Protein AF-A0A378TZZ4-F1 (afdb_monomer)

Organism: Neisseria elongata (NCBI:txid495)

Foldseek 3Di:
DPDDALVVLVVVLVVPADADQWDWDDPDSFKIKIFGPDPPQTQWIWMQGRVQQKIKIFGPDLVDDPPCCVLPVQWDQDPPPDSGIIMHRRVVPDSVRSSVSRRSVSRSVNVVCVVPPPPPPQPFDWDDAFDADPQAETEHEEPQEELETEGERATGQEYEYADNQDHEYQEYEYENHYNEYEAHEHPEYAHAYEYEHYLEYEAAEHLEHEPEYEYYYEYDNEYEHAYYNEYHYYQEYEYQFPPDWDADPPPRDTDTDGAYEAHYAHEYEDACEYEYHAEHEEHQEYEDHNEYTRYYDWAQFYWYDVPTDTPGWQHGDDPDDPVPDDDDPDDDCVPDPPVVSRDGTDGDD

Radius of gyration: 27.84 Å; Cα contacts (8 Å, |Δi|>4): 856; chains: 1; bounding box: 78×40×72 Å

Solvent-accessible surface area (backbone atoms only — not comparable to full-atom values): 18116 Å² total; per-residue (Å²): 116,86,92,70,57,63,64,59,54,51,53,53,42,70,74,64,53,77,65,91,61,44,44,80,46,78,46,85,88,47,29,46,34,38,41,42,67,57,71,105,71,49,55,43,37,35,35,40,35,64,87,77,27,31,38,39,40,40,40,66,62,74,88,53,72,84,62,46,49,79,80,38,72,70,46,41,75,34,91,83,77,38,88,38,28,30,38,28,83,42,70,89,40,51,70,68,55,45,49,50,52,53,41,55,47,47,43,50,49,49,56,61,42,72,78,48,74,73,74,68,85,67,64,88,54,73,46,66,42,64,45,76,52,96,56,51,31,38,32,44,41,41,84,75,54,38,74,45,38,37,33,75,66,36,59,34,48,26,40,36,43,40,34,74,62,33,50,40,37,51,29,38,40,40,29,61,19,26,52,21,40,38,41,40,28,46,49,20,31,41,27,22,45,35,38,31,25,37,45,12,37,41,38,38,27,32,49,19,35,32,78,34,41,39,38,37,40,34,28,76,53,22,42,40,39,38,29,33,50,21,38,37,33,38,59,29,37,39,28,17,50,78,94,61,88,43,62,40,93,88,77,68,45,74,74,58,73,48,27,40,30,41,36,33,36,37,27,36,37,32,43,44,19,33,42,32,34,49,18,32,40,27,35,22,14,35,38,34,59,59,12,37,38,61,44,75,44,38,22,6,22,36,31,37,38,82,72,45,41,80,78,43,71,62,40,69,82,79,85,77,61,68,92,80,49,77,89,81,90,74,73,61,65,89,76,44,87,66,47,90,52,69,50,78,57,47,76,73,131

InterPro domains:
  IPR001451 Hexapeptide repeat [PF00132] (260-295)
  IPR011004 Trimeric LpxA-like superfamily [SSF51161] (161-313)
  IPR051159 Hexapeptide-repeat containing acetyltransferases [PTHR23416] (163-313)

Mean predicted aligned error: 12.31 Å

pLDDT: mean 86.84, std 13.56, range [44.53, 98.94]

Sequence (349 aa):
MEGKTTEEFQQQILKTIKLKNTSVDIYYQQNVYCNFKSDRETPFSVSLNLVWQKIFLFYRDKSGINNIGEMFPNFSLSKQDGDNVYIYDVSTLDFAQTCAVFIKLAERAEQYFSERPVVNSRKKEVMSGNYIDTSGNKITAPDNLRNCHFQFLGGGGNEVVIHPNANLRNVFLEFLGKDSKVYIGENVSMQGQWCLGVGCTINIGSKTTSTNPVYITVAEHTTLSIGEDCMFATNNQIRTDDAHPIYDVHTGKRLNVSKDVTIGDRVWVAYGATIWGGAKIGSGSIVGAFSVVKKHFPNNCVIAGVPAKVIRKDVFWERNNVLYTDIDEGKDLAEMNHVTYINSTVDLD

Secondary structure (DSSP, 8-state):
--S--HHHHHHHHHHH---SSEEEEEETTTEEEEEESSSTT-SEEEEEETTTTEEEEEES-TT--TTHHHHSTT-EE-TTT-TTEEEEE-TTS-HHHHHHHHHHHHHHHHHHHHTS----S-----B-SSEE-TT--EEE--TT-BS-EEEE-S-S--EEEE-TT---BSEEEEE-SSS-EEEE-TT-B--EEEEE-TT-EEEE-TT-EESS-EEEEE-TT-EEEE-TT-EE-SSEEEES--SS--B-TTT--BS-----EEE-TT-EE-TT-EEETT-EE-TT-EE-TT-EE-SEE-SS-EEEETTEEEEE-S-------TTSS-------GGGSTTGGG--------

Structure (mmCIF, N/CA/C/O backbone):
data_AF-A0A378TZZ4-F1
#
_entry.id   AF-A0A378TZZ4-F1
#
loop_
_atom_site.group_PDB
_atom_site.id
_atom_site.type_symbol
_atom_site.label_atom_id
_atom_site.label_alt_id
_atom_site.label_comp_id
_atom_site.label_asym_id
_atom_site.label_entity_id
_atom_site.label_seq_id
_atom_site.pdbx_PDB_ins_code
_atom_site.Cartn_x
_atom_site.Cartn_y
_atom_site.Cartn_z
_atom_site.occupancy
_atom_site.B_iso_or_equiv
_atom_site.auth_seq_id
_atom_site.auth_comp_id
_atom_site.auth_asym_id
_atom_site.auth_atom_id
_atom_site.pdbx_PDB_model_num
ATOM 1 N N . MET A 1 1 ? -45.814 -0.904 24.242 1.00 55.53 1 MET A N 1
ATOM 2 C CA . MET A 1 1 ? -45.908 0.567 24.392 1.00 55.53 1 MET A CA 1
ATOM 3 C C . MET A 1 1 ? -47.109 1.104 23.607 1.00 55.53 1 MET A C 1
ATOM 5 O O . MET A 1 1 ? -46.930 1.664 22.534 1.00 55.53 1 MET A O 1
ATOM 9 N N . GLU A 1 2 ? -48.340 0.893 24.081 1.00 46.00 2 GLU A N 1
ATOM 10 C CA . GLU A 1 2 ? -49.539 1.362 23.364 1.00 46.00 2 GLU A CA 1
ATOM 11 C C . GLU A 1 2 ? -49.886 2.818 23.710 1.00 46.00 2 GLU A C 1
ATOM 13 O O . GLU A 1 2 ? -49.915 3.199 24.879 1.00 46.00 2 GLU A O 1
ATOM 18 N N . GLY A 1 3 ? -50.171 3.618 22.676 1.00 59.31 3 GLY A N 1
ATOM 19 C CA . GLY A 1 3 ? -50.891 4.891 22.791 1.00 59.31 3 GLY A CA 1
ATOM 20 C C . GLY A 1 3 ? -50.068 6.184 22.814 1.00 59.31 3 GLY A C 1
ATOM 21 O O . GLY A 1 3 ? -50.670 7.249 22.935 1.00 59.31 3 GLY A O 1
ATOM 22 N N . LYS A 1 4 ? -48.735 6.134 22.695 1.00 63.41 4 LYS A N 1
ATOM 23 C CA . LYS A 1 4 ? -47.873 7.331 22.684 1.00 63.41 4 LYS A CA 1
ATOM 24 C C . LYS A 1 4 ? -46.964 7.385 21.462 1.00 63.41 4 LYS A C 1
ATOM 26 O O . LYS A 1 4 ? -46.436 6.357 21.040 1.00 63.41 4 LYS A O 1
ATOM 31 N N . THR A 1 5 ? -46.790 8.573 20.888 1.00 74.81 5 THR A N 1
ATOM 32 C CA . THR A 1 5 ? -45.908 8.786 19.740 1.00 74.81 5 THR A CA 1
ATOM 33 C C . THR A 1 5 ? -44.450 8.822 20.187 1.00 74.81 5 THR A C 1
ATOM 35 O O . THR A 1 5 ? -44.103 9.157 21.321 1.00 74.81 5 THR A O 1
ATOM 38 N N . THR A 1 6 ? -43.562 8.496 19.261 1.00 75.81 6 THR A N 1
ATOM 39 C CA . THR A 1 6 ? -42.116 8.652 19.413 1.00 75.81 6 THR A CA 1
ATOM 40 C C . THR A 1 6 ? -41.700 10.061 19.862 1.00 75.81 6 THR A C 1
ATOM 42 O O . THR A 1 6 ? -40.758 10.221 20.638 1.00 75.81 6 THR A O 1
ATOM 45 N N . GLU A 1 7 ? -42.435 11.076 19.415 1.00 80.12 7 GLU A N 1
ATOM 46 C CA . GLU A 1 7 ? -42.209 12.477 19.760 1.00 80.12 7 GLU A CA 1
ATOM 47 C C . GLU A 1 7 ? -42.537 12.765 21.233 1.00 80.12 7 GLU A C 1
ATOM 49 O O . GLU A 1 7 ? -41.788 13.471 21.908 1.00 80.12 7 GLU A O 1
ATOM 54 N N . GLU A 1 8 ? -43.587 12.150 21.787 1.00 82.19 8 GLU A N 1
ATOM 55 C CA . GLU A 1 8 ? -43.923 12.281 23.212 1.00 82.19 8 GLU A CA 1
ATOM 56 C C . GLU A 1 8 ? -42.828 11.692 24.118 1.00 82.19 8 GLU A C 1
ATOM 58 O O . GLU A 1 8 ? -42.507 12.274 25.157 1.00 82.19 8 GLU A O 1
ATOM 63 N N . PHE A 1 9 ? -42.199 10.584 23.707 1.00 80.25 9 PHE A N 1
ATOM 64 C CA . PHE A 1 9 ? -41.025 10.022 24.389 1.00 80.25 9 PHE A CA 1
ATOM 65 C C . PHE A 1 9 ? -39.851 11.000 24.399 1.00 80.25 9 PHE A C 1
ATOM 67 O O . PHE A 1 9 ? -39.269 11.282 25.448 1.00 80.25 9 PHE A O 1
ATOM 74 N N . GLN A 1 10 ? -39.516 11.530 23.224 1.00 81.69 10 GLN A N 1
ATOM 75 C CA . GLN A 1 10 ? -38.411 12.465 23.043 1.00 81.69 10 GLN A CA 1
ATOM 76 C C . GLN A 1 10 ? -38.600 13.724 23.893 1.00 81.69 10 GLN A C 1
ATOM 78 O O . GLN A 1 10 ? -37.690 14.107 24.626 1.00 81.69 10 GLN A O 1
ATOM 83 N N . GLN A 1 11 ? -39.792 14.324 23.861 1.00 84.06 11 GLN A N 1
ATOM 84 C CA . GLN A 1 11 ? -40.106 15.524 24.639 1.00 84.06 11 GLN A CA 1
ATOM 85 C C . GLN A 1 11 ? -40.042 15.273 26.148 1.00 84.06 11 GLN A C 1
ATOM 87 O O . GLN A 1 11 ? -39.481 16.086 26.886 1.00 84.06 11 GLN A O 1
ATOM 92 N N . GLN A 1 12 ? -40.563 14.137 26.623 1.00 84.75 12 GLN A N 1
ATOM 93 C CA . GLN A 1 12 ? -40.500 13.788 28.042 1.00 84.75 12 GLN A CA 1
ATOM 94 C C . GLN A 1 12 ? -39.055 13.615 28.524 1.00 84.75 12 GLN A C 1
ATOM 96 O O . GLN A 1 12 ? -38.704 14.112 29.599 1.00 84.75 12 GLN A O 1
ATOM 101 N N . ILE A 1 13 ? -38.220 12.934 27.734 1.00 85.06 13 ILE A N 1
ATOM 102 C CA . ILE A 1 13 ? -36.801 12.754 28.044 1.00 85.06 13 ILE A CA 1
ATOM 103 C C . ILE A 1 13 ? -36.090 14.107 28.052 1.00 85.06 13 ILE A C 1
ATOM 105 O O . ILE A 1 13 ? -35.497 14.452 29.070 1.00 85.06 13 ILE A O 1
ATOM 109 N N . LEU A 1 14 ? -36.216 14.906 26.988 1.00 83.75 14 LEU A N 1
ATOM 110 C CA . LEU A 1 14 ? -35.575 16.222 26.881 1.00 83.75 14 LEU A CA 1
ATOM 111 C C . LEU A 1 14 ? -35.965 17.177 28.017 1.00 83.75 14 LEU A C 1
ATOM 113 O O . LEU A 1 14 ? -35.131 17.948 28.483 1.00 83.75 14 LEU A O 1
ATOM 117 N N . LYS A 1 15 ? -37.215 17.120 28.488 1.00 86.19 15 LYS A N 1
ATOM 118 C CA . LYS A 1 15 ? -37.702 17.963 29.590 1.00 86.19 15 LYS A CA 1
ATOM 119 C C . LYS A 1 15 ? -37.150 17.550 30.958 1.00 86.19 15 LYS A C 1
ATOM 121 O O . LYS A 1 15 ? -37.063 18.383 31.859 1.00 86.19 15 LYS A O 1
ATOM 126 N N . THR A 1 16 ? -36.857 16.264 31.139 1.00 85.19 16 THR A N 1
ATOM 127 C CA . THR A 1 16 ? -36.622 15.676 32.468 1.00 85.19 16 THR A CA 1
ATOM 128 C C . THR A 1 16 ? -35.154 15.368 32.727 1.00 85.19 16 THR A C 1
ATOM 130 O O . THR A 1 16 ? -34.708 15.488 33.866 1.00 85.19 16 THR A O 1
ATOM 133 N N . ILE A 1 17 ? -34.415 14.971 31.693 1.00 84.69 17 ILE A N 1
ATOM 134 C CA . ILE A 1 17 ? -33.023 14.543 31.800 1.00 84.69 17 ILE A CA 1
ATOM 135 C C . ILE A 1 17 ? -32.116 15.706 32.217 1.00 84.69 17 ILE A C 1
ATOM 137 O O . ILE A 1 17 ? -32.203 16.804 31.665 1.00 84.69 17 ILE A O 1
ATOM 141 N N . LYS A 1 18 ? -31.242 15.481 33.203 1.00 84.75 18 LYS A N 1
ATOM 142 C CA . LYS A 1 18 ? -30.324 16.508 33.709 1.00 84.75 18 LYS A CA 1
ATOM 143 C C . LYS A 1 18 ? -28.881 16.070 33.535 1.00 84.75 18 LYS A C 1
ATOM 145 O O . LYS A 1 18 ? -28.282 15.503 34.442 1.00 84.75 18 LYS A O 1
ATOM 150 N N . LEU A 1 19 ? -28.322 16.396 32.374 1.00 79.69 19 LEU A N 1
ATOM 151 C CA . LEU A 1 19 ? -26.916 16.154 32.061 1.00 79.69 19 LEU A CA 1
ATOM 152 C C . LEU A 1 19 ? -26.114 17.455 32.157 1.00 79.69 19 LEU A C 1
ATOM 154 O O . LEU A 1 19 ? -26.592 18.519 31.761 1.00 79.69 19 LEU A O 1
ATOM 158 N N . LYS A 1 20 ? -24.899 17.378 32.699 1.00 76.62 20 LYS A N 1
ATOM 159 C CA . LYS A 1 20 ? -23.982 18.514 32.882 1.00 76.62 20 LYS A CA 1
ATOM 160 C C . LYS A 1 20 ? -22.979 18.653 31.738 1.00 76.62 20 LYS A C 1
ATOM 162 O O . LYS A 1 20 ? -22.733 19.762 31.278 1.00 76.62 20 LYS A O 1
ATOM 167 N N . ASN A 1 21 ? -22.418 17.535 31.284 1.00 69.12 21 ASN A N 1
ATOM 168 C CA . ASN A 1 21 ? -21.311 17.455 30.326 1.00 69.12 21 ASN A CA 1
ATOM 169 C C . ASN A 1 21 ? -21.694 16.683 29.046 1.00 69.12 21 ASN A C 1
ATOM 171 O O . ASN A 1 21 ? -20.863 16.487 28.161 1.00 69.12 21 ASN A O 1
ATOM 175 N N . THR A 1 22 ? -22.949 16.249 28.928 1.00 70.38 22 THR A N 1
ATOM 176 C CA . THR A 1 22 ? -23.458 15.397 27.841 1.00 70.38 22 THR A CA 1
ATOM 177 C C . THR A 1 22 ? -24.521 16.140 27.025 1.00 70.38 22 THR A C 1
ATOM 179 O O . THR A 1 22 ? -25.387 16.806 27.592 1.00 70.38 22 THR A O 1
ATOM 182 N N . SER A 1 23 ? -24.479 16.051 25.691 1.00 76.06 23 SER A N 1
ATOM 183 C CA . SER A 1 23 ? -25.597 16.432 24.821 1.00 76.06 23 SER A CA 1
ATOM 184 C C . SER A 1 23 ? -26.629 15.321 24.745 1.00 76.06 23 SER A C 1
ATOM 186 O O . SER A 1 23 ? -26.299 14.136 24.744 1.00 76.06 23 SER A O 1
ATOM 188 N N . VAL A 1 24 ? -27.891 15.718 24.616 1.00 79.62 24 VAL A N 1
ATOM 189 C CA . VAL A 1 24 ? -28.955 14.821 24.178 1.00 79.62 24 VAL A CA 1
ATOM 190 C C . VAL A 1 24 ? -29.256 15.156 22.729 1.00 79.62 24 VAL A C 1
ATOM 192 O O . VAL A 1 24 ? -29.679 16.268 22.422 1.00 79.62 24 VAL A O 1
ATOM 195 N N . ASP A 1 25 ? -29.021 14.190 21.857 1.00 78.88 25 ASP A N 1
ATOM 196 C CA . ASP A 1 25 ? -29.253 14.288 20.428 1.00 78.88 25 ASP A CA 1
ATOM 197 C C . ASP A 1 25 ? -30.384 13.328 20.042 1.00 78.88 25 ASP A C 1
ATOM 199 O O . ASP A 1 25 ? -30.486 12.209 20.551 1.00 78.88 25 ASP A O 1
ATOM 203 N N . ILE A 1 26 ? -31.238 13.740 19.109 1.00 76.25 26 ILE A N 1
ATOM 204 C CA . ILE A 1 26 ? -32.264 12.868 18.534 1.00 76.25 26 ILE A CA 1
ATOM 205 C C . ILE A 1 26 ? -31.785 12.453 17.148 1.00 76.25 26 ILE A C 1
ATOM 207 O O . ILE A 1 26 ? -31.629 13.294 16.264 1.00 76.25 26 ILE A O 1
ATOM 211 N N . TYR A 1 27 ? -31.564 11.154 16.952 1.00 66.94 27 TYR A N 1
ATOM 212 C CA . TYR A 1 27 ? -31.147 10.595 15.666 1.00 66.94 27 TYR A CA 1
ATOM 213 C C . TYR A 1 27 ? -32.255 9.709 15.084 1.00 66.94 27 TYR A C 1
ATOM 215 O O . TYR A 1 27 ? -32.912 8.954 15.799 1.00 66.94 27 TYR A O 1
ATOM 223 N N . TYR A 1 28 ? -32.441 9.777 13.763 1.00 59.41 28 TYR A N 1
ATOM 224 C CA . TYR A 1 28 ? -33.350 8.912 12.996 1.00 59.41 28 TYR A CA 1
ATOM 225 C C . TYR A 1 28 ? -34.794 8.856 13.504 1.00 59.41 28 TYR A C 1
ATOM 227 O O . TYR A 1 28 ? -35.337 7.770 13.610 1.00 59.41 28 TYR A O 1
ATOM 235 N N . GLN A 1 29 ? -35.419 9.991 13.832 1.00 59.38 29 GLN A N 1
ATOM 236 C CA . GLN A 1 29 ? -36.818 10.122 14.288 1.00 59.38 29 GLN A CA 1
ATOM 237 C C . GLN A 1 29 ? -37.277 9.233 15.463 1.00 59.38 29 GLN A C 1
ATOM 239 O O . GLN A 1 29 ? -38.281 9.587 16.050 1.00 59.38 29 GLN A O 1
ATOM 244 N N . GLN A 1 30 ? -36.576 8.166 15.858 1.00 62.62 30 GLN A N 1
ATOM 245 C CA . GLN A 1 30 ? -37.017 7.055 16.712 1.00 62.62 30 GLN A CA 1
ATOM 246 C C . GLN A 1 30 ? -35.999 6.678 17.787 1.00 62.62 30 GLN A C 1
ATOM 248 O O . GLN A 1 30 ? -36.281 5.812 18.615 1.00 62.62 30 GLN A O 1
ATOM 253 N N . ASN A 1 31 ? -34.844 7.346 17.812 1.00 77.44 31 ASN A N 1
ATOM 254 C CA . ASN A 1 31 ? -33.813 7.092 18.801 1.00 77.44 31 ASN A CA 1
ATOM 255 C C . ASN A 1 31 ? -33.470 8.361 19.577 1.00 77.44 31 ASN A C 1
ATOM 257 O O . ASN A 1 31 ? -33.327 9.442 19.000 1.00 77.44 31 ASN A O 1
ATOM 261 N N . VAL A 1 32 ? -33.284 8.204 20.885 1.00 79.75 32 VAL A N 1
ATOM 262 C CA . VAL A 1 32 ? -32.708 9.241 21.746 1.00 79.75 32 VAL A CA 1
ATOM 263 C C . VAL A 1 32 ? -31.291 8.826 22.092 1.00 79.75 32 VAL A C 1
ATOM 265 O O . VAL A 1 32 ? -31.085 7.726 22.598 1.00 79.75 32 VAL A O 1
ATOM 268 N N . TYR A 1 33 ? -30.325 9.694 21.815 1.00 81.44 33 TYR A N 1
ATOM 269 C CA . TYR A 1 33 ? -28.912 9.480 22.095 1.00 81.44 33 TYR A CA 1
ATOM 270 C C . TYR A 1 33 ? -28.423 10.493 23.122 1.00 81.44 33 TYR A C 1
ATOM 272 O O . TYR A 1 33 ? -28.724 11.678 23.042 1.00 81.44 33 TYR A O 1
ATOM 280 N N . CYS A 1 34 ? -27.640 10.032 24.085 1.00 77.44 34 CYS A N 1
ATOM 281 C CA . CYS A 1 34 ? -26.876 10.873 24.993 1.00 77.44 34 CYS A CA 1
ATOM 282 C C . CYS A 1 34 ? -25.392 10.693 24.663 1.00 77.44 34 CYS A C 1
ATOM 284 O O . CYS A 1 34 ? -24.835 9.614 24.884 1.00 77.44 34 CYS A O 1
ATOM 286 N N . ASN A 1 35 ? -24.778 11.740 24.108 1.00 68.88 35 ASN A N 1
ATOM 287 C CA . ASN A 1 35 ? -23.370 11.773 23.717 1.00 68.88 35 ASN A CA 1
ATOM 288 C C . ASN A 1 35 ? -22.615 12.766 24.596 1.00 68.88 35 ASN A C 1
ATOM 290 O O . ASN A 1 35 ? -23.048 13.898 24.782 1.00 68.88 35 ASN A O 1
ATOM 294 N N . PHE A 1 36 ? -21.470 12.373 25.145 1.00 65.69 36 PHE A N 1
ATOM 295 C CA . PHE A 1 36 ? -20.636 13.298 25.912 1.00 65.69 36 PHE A CA 1
ATOM 296 C C . PHE A 1 36 ? -20.164 14.458 25.023 1.00 65.69 36 PHE A C 1
ATOM 298 O O . PHE A 1 36 ? -19.595 14.216 23.959 1.00 65.69 36 PHE A O 1
ATOM 305 N N . LYS A 1 37 ? -20.379 15.710 25.452 1.00 52.34 37 LYS A N 1
ATOM 306 C CA . LYS A 1 37 ? -19.821 16.909 24.809 1.00 52.34 37 LYS A CA 1
ATOM 307 C C . LYS A 1 37 ? -18.369 17.088 25.258 1.00 52.34 37 LYS A C 1
ATOM 309 O O . LYS A 1 37 ? -18.020 18.025 25.966 1.00 52.34 37 LYS A O 1
ATOM 314 N N . SER A 1 38 ? -17.507 16.209 24.798 1.00 44.53 38 SER A N 1
ATOM 315 C CA . SER A 1 38 ? -16.180 16.622 24.350 1.00 44.53 38 SER A CA 1
ATOM 316 C C . SER A 1 38 ? -16.052 16.100 22.918 1.00 44.53 38 SER A C 1
ATOM 318 O O . SER A 1 38 ? -16.891 15.302 22.523 1.00 44.53 38 SER A O 1
ATOM 320 N N . ASP A 1 39 ? -15.167 16.685 22.111 1.00 45.38 39 ASP A N 1
ATOM 321 C CA . ASP A 1 39 ? -14.509 16.143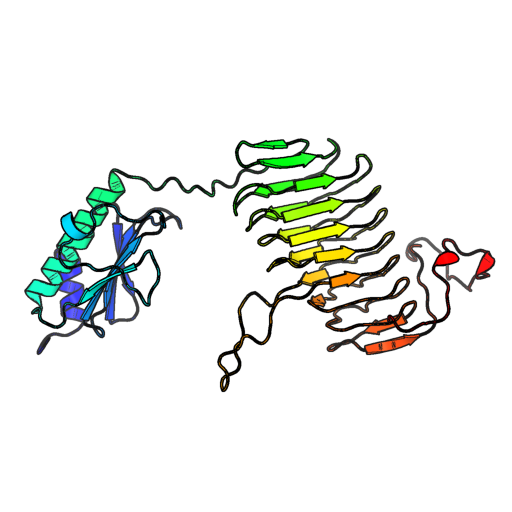 20.900 1.00 45.38 39 ASP A CA 1
ATOM 322 C C . ASP A 1 39 ? -14.775 14.673 20.453 1.00 45.38 39 ASP A C 1
ATOM 324 O O . ASP A 1 39 ? -15.477 13.877 21.048 1.00 45.38 39 ASP A O 1
ATOM 328 N N . ARG A 1 40 ? -14.219 14.227 19.322 1.00 45.97 40 ARG A N 1
ATOM 329 C CA . ARG A 1 40 ? -14.436 12.868 18.752 1.00 45.97 40 ARG A CA 1
ATOM 330 C C . ARG A 1 40 ? -13.943 11.686 19.642 1.00 45.97 40 ARG A C 1
ATOM 332 O O . ARG A 1 40 ? -13.742 10.563 19.162 1.00 45.97 40 ARG A O 1
ATOM 339 N N . GLU A 1 41 ? -13.767 11.930 20.934 1.00 54.28 41 GLU A N 1
ATOM 340 C CA . GLU A 1 41 ? -13.254 11.109 22.021 1.00 54.28 41 GLU A CA 1
ATOM 341 C C . GLU A 1 41 ? -14.329 10.705 23.045 1.00 54.28 41 GLU A C 1
ATOM 343 O O . GLU A 1 41 ? -14.003 10.392 24.183 1.00 54.28 41 GLU A O 1
ATOM 348 N N . THR A 1 42 ? -15.608 10.651 22.654 1.00 57.19 42 THR A N 1
ATOM 349 C CA . THR A 1 42 ? -16.706 10.265 23.554 1.00 57.19 42 THR A CA 1
ATOM 350 C C . THR A 1 42 ? -16.425 8.903 24.233 1.00 57.19 42 THR A C 1
ATOM 352 O O . THR A 1 42 ? -16.337 7.883 23.535 1.00 57.19 42 THR A O 1
ATOM 355 N N . PRO A 1 43 ? -16.267 8.852 25.573 1.00 62.06 43 PRO A N 1
ATOM 356 C CA . PRO A 1 43 ? -15.852 7.639 26.284 1.00 62.06 43 PRO A CA 1
ATOM 357 C C . PRO A 1 43 ? -16.958 6.580 26.355 1.00 62.06 43 PRO A C 1
ATOM 359 O O . PRO A 1 43 ? -16.670 5.387 26.430 1.00 62.06 43 PRO A O 1
ATOM 362 N N . PHE A 1 44 ? -18.218 7.006 26.288 1.00 73.44 44 PHE A N 1
ATOM 363 C CA . PHE A 1 44 ? -19.398 6.151 26.267 1.00 73.44 44 PHE A CA 1
ATOM 364 C C . PHE A 1 44 ? -20.536 6.834 25.500 1.00 73.44 44 PHE A C 1
ATOM 366 O O . PHE A 1 44 ? -20.520 8.049 25.307 1.00 73.44 44 PHE A O 1
ATOM 373 N N . SER A 1 45 ? -21.554 6.076 25.115 1.00 80.81 45 SER A N 1
ATOM 374 C CA . SER A 1 45 ? -22.840 6.642 24.710 1.00 80.81 45 SER A CA 1
ATOM 375 C C . SER A 1 45 ? -23.986 5.806 25.258 1.00 80.81 45 SER A C 1
ATOM 377 O O . SER A 1 45 ? -23.876 4.588 25.412 1.00 80.81 45 SER A O 1
ATOM 379 N N . VAL A 1 46 ? -25.089 6.478 25.580 1.00 87.31 46 VAL A N 1
ATOM 380 C CA . VAL A 1 46 ? -26.337 5.824 25.981 1.00 87.31 46 VAL A CA 1
ATOM 381 C C . VAL A 1 46 ? -27.379 6.124 24.924 1.00 87.31 46 VAL A C 1
ATOM 383 O O . VAL A 1 46 ? -27.550 7.279 24.539 1.00 87.31 46 VAL A O 1
ATOM 386 N N . SER A 1 47 ? -28.082 5.105 24.440 1.00 89.19 47 SER A N 1
ATOM 387 C CA . SER A 1 47 ? -29.146 5.301 23.459 1.00 89.19 47 SER A CA 1
ATOM 388 C C . SER A 1 47 ? -30.374 4.462 23.760 1.00 89.19 47 SER A C 1
ATOM 390 O O . SER A 1 47 ? -30.267 3.330 24.223 1.00 89.19 47 SER A O 1
ATOM 392 N N . LEU A 1 48 ? -31.548 5.033 23.515 1.00 89.62 48 LEU A N 1
ATOM 393 C CA . LEU A 1 48 ? -32.830 4.344 23.562 1.00 89.62 48 LEU A CA 1
ATOM 394 C C . LEU A 1 48 ? -33.329 4.190 22.134 1.00 89.62 48 LEU A C 1
ATOM 396 O O . LEU A 1 48 ? -33.578 5.192 21.463 1.00 89.62 48 LEU A O 1
ATOM 400 N N . ASN A 1 49 ? -33.501 2.942 21.706 1.00 88.25 49 ASN A N 1
ATOM 401 C CA . ASN A 1 49 ? -34.159 2.612 20.454 1.00 88.25 49 ASN A CA 1
ATOM 402 C C . ASN A 1 49 ? -35.616 2.240 20.726 1.00 88.25 49 ASN A C 1
ATOM 404 O O . ASN A 1 49 ? -35.901 1.212 21.346 1.00 88.25 49 ASN A O 1
ATOM 408 N N . LEU A 1 50 ? -36.538 3.084 20.263 1.00 80.75 50 LEU A N 1
ATOM 409 C CA . LEU A 1 50 ? -37.966 2.929 20.541 1.00 80.75 50 LEU A CA 1
ATOM 410 C C . LEU A 1 50 ? -38.628 1.836 19.690 1.00 80.75 50 LEU A C 1
ATOM 412 O O . LEU A 1 50 ? -39.648 1.290 20.105 1.00 80.75 50 LEU A O 1
ATOM 416 N N . VAL A 1 51 ? -38.046 1.476 18.539 1.00 82.62 51 VAL A N 1
ATOM 417 C CA . VAL A 1 51 ? -38.542 0.375 17.692 1.00 82.62 51 VAL A CA 1
ATOM 418 C C . VAL A 1 51 ? -38.164 -0.969 18.285 1.00 82.62 51 VAL A C 1
ATOM 420 O O . VAL A 1 51 ? -39.005 -1.850 18.425 1.00 82.62 51 VAL A O 1
ATOM 423 N N . TRP A 1 52 ? -36.894 -1.124 18.644 1.00 85.06 52 TRP A N 1
ATOM 424 C CA . TRP A 1 52 ? -36.379 -2.361 19.221 1.00 85.06 52 TRP A CA 1
ATOM 425 C C . TRP A 1 52 ? -36.702 -2.501 20.701 1.00 85.06 52 TRP A C 1
ATOM 427 O O . TRP A 1 52 ? -36.481 -3.572 21.252 1.00 85.06 52 TRP A O 1
ATOM 437 N N . GLN A 1 53 ? -37.206 -1.435 21.330 1.00 87.12 53 GLN A N 1
ATOM 438 C CA . GLN A 1 53 ? -37.522 -1.386 22.757 1.00 87.12 53 GLN A CA 1
ATOM 439 C C . GLN A 1 53 ? -36.306 -1.794 23.593 1.00 87.12 53 GLN A C 1
ATOM 441 O O . GLN A 1 53 ? -36.383 -2.622 24.497 1.00 87.12 53 GLN A O 1
ATOM 446 N N . LYS A 1 54 ? -35.150 -1.223 23.244 1.00 90.25 54 LYS A N 1
ATOM 447 C CA . LYS A 1 54 ? -33.859 -1.540 23.854 1.00 90.25 54 LYS A CA 1
ATOM 448 C C . LYS A 1 54 ? -33.112 -0.277 24.217 1.00 90.25 54 LYS A C 1
ATOM 450 O O . LYS A 1 54 ? -33.095 0.693 23.456 1.00 90.25 54 LYS A O 1
ATOM 455 N N . ILE A 1 55 ? -32.451 -0.330 25.364 1.00 89.94 55 ILE A N 1
ATOM 456 C CA . ILE A 1 55 ? -31.472 0.665 25.773 1.00 89.94 55 ILE A CA 1
ATOM 457 C C . ILE A 1 55 ? -30.084 0.073 25.568 1.00 89.94 55 ILE A C 1
ATOM 459 O O . ILE A 1 55 ? -29.804 -1.037 26.019 1.00 89.94 55 ILE A O 1
ATOM 463 N N . PHE A 1 56 ? -29.223 0.832 24.905 1.00 88.06 56 PHE A N 1
ATOM 464 C CA . PHE A 1 56 ? -27.836 0.486 24.646 1.00 88.06 56 PHE A CA 1
ATOM 465 C C . PHE A 1 56 ? -26.926 1.403 25.450 1.00 88.06 56 PHE A C 1
ATOM 467 O O . PHE A 1 56 ? -27.092 2.623 25.430 1.00 88.06 56 PHE A O 1
ATOM 474 N N . LEU A 1 57 ? -25.937 0.809 26.103 1.00 85.44 57 LEU A N 1
ATOM 475 C CA . LEU A 1 57 ? -24.780 1.491 26.658 1.00 85.44 57 LEU A CA 1
ATOM 476 C C . LEU A 1 57 ? -23.551 1.003 25.890 1.00 85.44 57 LEU A C 1
ATOM 478 O O . LEU A 1 57 ? -23.150 -0.153 26.012 1.00 85.44 57 LEU A O 1
ATOM 482 N N . PHE A 1 58 ? -22.962 1.886 25.095 1.00 80.25 58 PHE A N 1
ATOM 483 C CA . PHE A 1 58 ? -21.687 1.650 24.433 1.00 80.25 58 PHE A CA 1
ATOM 484 C C . PHE A 1 58 ? -20.567 2.229 25.289 1.00 80.25 58 PHE A C 1
ATOM 486 O O . PHE A 1 58 ? -20.654 3.381 25.712 1.00 80.25 58 PHE A O 1
ATOM 493 N N . TYR A 1 59 ? -19.499 1.464 25.499 1.00 75.12 59 TYR A N 1
ATOM 494 C CA . TYR A 1 59 ? -18.290 1.938 26.166 1.00 75.12 59 TYR A CA 1
ATOM 495 C C . TYR A 1 59 ? -17.089 1.809 25.232 1.00 75.12 59 TYR A C 1
ATOM 497 O O . TYR A 1 59 ? -16.880 0.771 24.611 1.00 75.12 59 TYR A O 1
ATOM 505 N N . ARG A 1 60 ? -16.304 2.877 25.071 1.00 69.25 60 ARG A N 1
ATOM 506 C CA . ARG A 1 60 ? -15.203 2.888 24.098 1.00 69.25 60 ARG A CA 1
ATOM 507 C C . ARG A 1 60 ? -14.000 2.064 24.562 1.00 69.25 60 ARG A C 1
ATOM 509 O O . ARG A 1 60 ? -13.317 1.488 23.715 1.00 69.25 60 ARG A O 1
ATOM 516 N N . ASP A 1 61 ? -13.732 2.011 25.864 1.00 62.16 61 ASP A N 1
ATOM 517 C CA . ASP A 1 61 ? -12.632 1.208 26.397 1.00 62.16 61 ASP A CA 1
ATOM 518 C C . ASP A 1 61 ? -13.043 -0.273 26.469 1.00 62.16 61 ASP A C 1
ATOM 520 O O . ASP A 1 61 ? -14.024 -0.661 27.102 1.00 62.16 61 ASP A O 1
ATOM 524 N N . LYS A 1 62 ? -12.285 -1.110 25.757 1.00 56.66 62 LYS A N 1
ATOM 525 C CA . LYS A 1 62 ? -12.519 -2.553 25.630 1.00 56.66 62 LYS A CA 1
ATOM 526 C C . LYS A 1 62 ? -11.993 -3.352 26.825 1.00 56.66 62 LYS A C 1
ATOM 528 O O . LYS A 1 62 ? -12.124 -4.571 26.824 1.00 56.66 62 LYS A O 1
ATOM 533 N N . SER A 1 63 ? -11.406 -2.695 27.828 1.00 57.06 63 SER A N 1
ATOM 534 C CA . SER A 1 63 ? -11.024 -3.325 29.099 1.00 57.06 63 SER A CA 1
ATOM 535 C C . SER A 1 63 ? -12.231 -3.841 29.905 1.00 57.06 63 SER A C 1
ATOM 537 O O . SER A 1 63 ? -12.055 -4.653 30.813 1.00 57.06 63 SER A O 1
ATOM 539 N N . GLY A 1 64 ? -13.454 -3.450 29.517 1.00 56.81 64 GLY A N 1
ATOM 540 C CA . GLY A 1 64 ? -14.709 -3.865 30.140 1.00 56.81 64 GLY A CA 1
ATOM 541 C C . GLY A 1 64 ? -15.047 -3.019 31.369 1.00 56.81 64 GLY A C 1
ATOM 542 O O . GLY A 1 64 ? -14.173 -2.560 32.099 1.00 56.81 64 GLY A O 1
ATOM 543 N N . ILE A 1 65 ? -16.340 -2.794 31.618 1.00 62.28 65 ILE A N 1
ATOM 544 C CA . ILE A 1 65 ? -16.779 -2.117 32.846 1.00 62.28 65 ILE A CA 1
ATOM 545 C C . ILE A 1 65 ? -16.891 -3.177 33.941 1.00 62.28 65 ILE A C 1
ATOM 547 O O . ILE A 1 65 ? -17.860 -3.942 33.983 1.00 62.28 65 ILE A O 1
ATOM 551 N N . ASN A 1 66 ? -15.901 -3.221 34.835 1.00 59.56 66 ASN A N 1
ATOM 552 C CA . ASN A 1 66 ? -15.992 -4.033 36.046 1.00 59.56 66 ASN A CA 1
ATOM 553 C C . ASN A 1 66 ? -17.257 -3.636 36.822 1.00 59.56 66 ASN A C 1
ATOM 555 O O . ASN A 1 66 ? -17.529 -2.452 37.017 1.00 59.56 66 ASN A O 1
ATOM 559 N N . ASN A 1 67 ? -18.029 -4.634 37.251 1.00 64.50 67 ASN A N 1
ATOM 560 C CA . ASN A 1 67 ? -19.247 -4.466 38.045 1.00 64.50 67 ASN A CA 1
ATOM 561 C C . ASN A 1 67 ? -20.398 -3.728 37.333 1.00 64.50 67 ASN A C 1
ATOM 563 O O . ASN A 1 67 ? -21.265 -3.150 37.992 1.00 64.50 67 ASN A O 1
ATOM 567 N N . ILE A 1 68 ? -20.482 -3.798 35.997 1.00 67.12 68 ILE A N 1
ATOM 568 C CA . ILE A 1 68 ? -21.620 -3.233 35.250 1.00 67.12 68 ILE A CA 1
ATOM 569 C C . ILE A 1 68 ? -22.976 -3.718 35.785 1.00 67.12 68 ILE A C 1
ATOM 571 O O . ILE A 1 68 ? -23.906 -2.927 35.862 1.00 67.12 68 ILE A O 1
ATOM 575 N N . GLY A 1 69 ? -23.080 -4.980 36.217 1.00 63.00 69 GLY A N 1
ATOM 576 C CA . GLY A 1 69 ? -24.298 -5.540 36.808 1.00 63.00 69 GLY A CA 1
ATOM 577 C C . GLY A 1 69 ? -24.612 -4.995 38.206 1.00 63.00 69 GLY A C 1
ATOM 578 O O . GLY A 1 69 ? -25.767 -4.956 38.602 1.00 63.00 69 GLY A O 1
ATOM 579 N N . GLU A 1 70 ? -23.626 -4.505 38.956 1.00 66.94 70 GLU A N 1
ATOM 580 C CA . GLU A 1 70 ? -23.886 -3.817 40.230 1.00 66.94 70 GLU A CA 1
ATOM 581 C C . GLU A 1 70 ? -24.364 -2.381 39.980 1.00 66.94 70 GLU A C 1
ATOM 583 O O . GLU A 1 70 ? -25.255 -1.868 40.657 1.00 66.94 70 GLU A O 1
ATOM 588 N N . MET A 1 71 ? -23.803 -1.733 38.958 1.00 64.75 71 MET A N 1
ATOM 589 C CA . MET A 1 71 ? -24.167 -0.370 38.573 1.00 64.75 71 MET A CA 1
ATOM 590 C C . MET A 1 71 ? -25.515 -0.309 37.836 1.00 64.75 71 MET A C 1
ATOM 592 O O . MET A 1 71 ? -26.304 0.628 38.033 1.00 64.75 71 MET A O 1
ATOM 596 N N . PHE A 1 72 ? -25.776 -1.328 37.014 1.00 72.50 72 PHE A N 1
ATOM 597 C CA . PHE A 1 72 ? -26.895 -1.470 36.087 1.00 72.50 72 PHE A CA 1
ATOM 598 C C . PHE A 1 72 ? -27.368 -2.942 36.019 1.00 72.50 72 PHE A C 1
ATOM 600 O O . PHE A 1 72 ? -27.117 -3.640 35.038 1.00 72.50 72 PHE A O 1
ATOM 6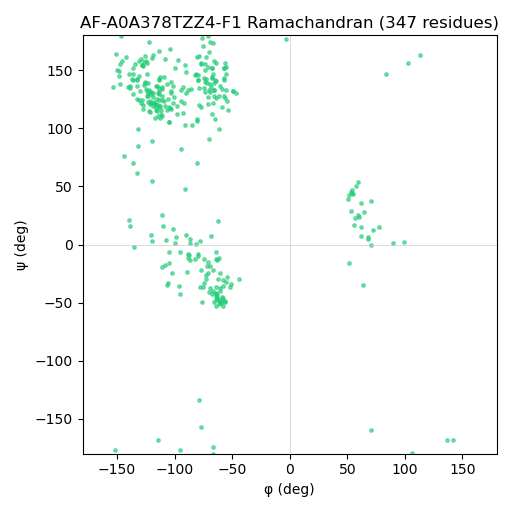07 N N . PRO A 1 73 ? -28.102 -3.426 37.035 1.00 69.12 73 PRO A N 1
ATOM 608 C CA . PRO A 1 73 ? -28.443 -4.849 37.215 1.00 69.12 73 PRO A CA 1
ATOM 609 C C . PRO A 1 73 ? -29.274 -5.515 36.117 1.00 69.12 73 PRO A C 1
ATOM 611 O O . PRO A 1 73 ? -29.358 -6.738 36.086 1.00 69.12 73 PRO A O 1
ATOM 614 N N . ASN A 1 74 ? -29.839 -4.741 35.191 1.00 80.69 74 ASN A N 1
ATOM 615 C CA . ASN A 1 74 ? -30.631 -5.270 34.080 1.00 80.69 74 ASN A CA 1
ATOM 616 C C . ASN A 1 74 ? -29.904 -5.190 32.727 1.00 80.69 74 ASN A C 1
ATOM 618 O O . ASN A 1 74 ? -30.488 -5.507 31.693 1.00 80.69 74 ASN A O 1
ATOM 622 N N . PHE A 1 75 ? -28.644 -4.747 32.723 1.00 77.88 75 PHE A N 1
ATOM 623 C CA . PHE A 1 75 ? -27.820 -4.693 31.524 1.00 77.88 75 PHE A CA 1
ATOM 624 C C . PHE A 1 75 ? -27.002 -5.968 31.385 1.00 77.88 75 PHE A C 1
ATOM 626 O O . PHE A 1 75 ? -26.377 -6.442 32.332 1.00 77.88 75 PHE A O 1
ATOM 633 N N . SER A 1 76 ? -26.970 -6.497 30.169 1.00 77.75 76 SER A N 1
ATOM 634 C CA . SER A 1 76 ? -26.146 -7.649 29.811 1.00 77.75 76 SER A CA 1
ATOM 635 C C . SER A 1 76 ? -25.246 -7.301 28.634 1.00 77.75 76 SER A C 1
ATOM 637 O O . SER A 1 76 ? -25.617 -6.496 27.782 1.00 77.75 76 SER A O 1
ATOM 639 N N . LEU A 1 77 ? -24.043 -7.876 28.601 1.00 76.00 77 LEU A N 1
ATOM 640 C CA . LEU A 1 77 ? -23.136 -7.708 27.470 1.00 76.00 77 LEU A CA 1
ATOM 641 C C . LEU A 1 77 ? -23.745 -8.372 26.229 1.00 76.00 77 LEU A C 1
ATOM 643 O O . LEU A 1 77 ? -24.122 -9.547 26.272 1.00 76.00 77 LEU A O 1
ATOM 647 N N . SER A 1 78 ? -23.831 -7.632 25.126 1.00 74.81 78 SER A N 1
ATOM 648 C CA . SER A 1 78 ? -24.311 -8.184 23.866 1.00 74.81 78 SER A CA 1
ATOM 649 C C . SER A 1 78 ? -23.279 -9.139 23.286 1.00 74.81 78 SER A C 1
ATOM 651 O O . SER A 1 78 ? -22.164 -8.752 22.957 1.00 74.81 78 SER A O 1
ATOM 653 N N . LYS A 1 79 ? -23.679 -10.396 23.082 1.00 67.81 79 LYS A N 1
ATOM 654 C CA . LYS A 1 79 ? -22.863 -11.369 22.340 1.00 67.81 79 LYS A CA 1
ATOM 655 C C . LYS A 1 79 ? -22.863 -11.118 20.826 1.00 67.81 79 LYS A C 1
ATOM 657 O O . LYS A 1 79 ? -22.084 -11.750 20.123 1.00 67.81 79 LYS A O 1
ATOM 662 N N . GLN A 1 80 ? -23.758 -10.262 20.323 1.00 65.62 80 GLN A N 1
ATOM 663 C CA . GLN A 1 80 ? -23.933 -9.989 18.890 1.00 65.62 80 GLN A CA 1
ATOM 664 C C . GLN A 1 80 ? -23.367 -8.628 18.463 1.00 65.62 80 GLN A C 1
ATOM 666 O O . GLN A 1 80 ? -22.861 -8.516 17.352 1.00 65.62 80 GLN A O 1
ATOM 671 N N . ASP A 1 81 ? -23.412 -7.619 19.337 1.00 61.34 81 ASP A N 1
ATOM 672 C CA . ASP A 1 81 ? -23.080 -6.225 18.991 1.00 61.34 81 ASP A CA 1
ATOM 673 C C . ASP A 1 81 ? -21.658 -5.803 19.416 1.00 61.34 81 ASP A C 1
ATOM 675 O O . ASP A 1 81 ? -21.250 -4.666 19.181 1.00 61.34 81 ASP A O 1
ATOM 679 N N . GLY A 1 82 ? -20.890 -6.728 20.005 1.00 61.22 82 GLY A N 1
ATOM 680 C CA . GLY A 1 82 ? -19.477 -6.567 20.358 1.00 61.22 82 GLY A CA 1
ATOM 681 C C . GLY A 1 82 ? -19.198 -6.558 21.863 1.00 61.22 82 GLY A C 1
ATOM 682 O O . GLY A 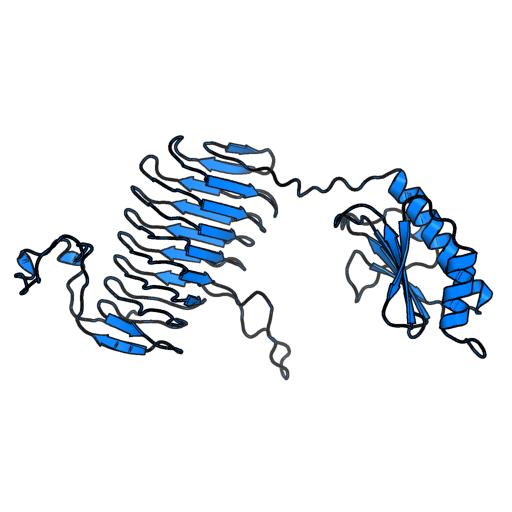1 82 ? -20.083 -6.319 22.683 1.00 61.22 82 GLY A O 1
ATOM 683 N N . ASP A 1 83 ? -17.929 -6.764 22.227 1.00 66.38 83 ASP A N 1
ATOM 684 C CA . ASP A 1 83 ? -17.459 -6.944 23.616 1.00 66.38 83 ASP A CA 1
ATOM 685 C C . ASP A 1 83 ? -17.552 -5.682 24.497 1.00 66.38 83 ASP A C 1
ATOM 687 O O . ASP A 1 83 ? -17.066 -5.652 25.625 1.00 66.38 83 ASP A O 1
ATOM 691 N N . ASN A 1 84 ? -18.163 -4.617 23.986 1.00 72.00 84 ASN A N 1
ATOM 692 C CA . ASN A 1 84 ? -18.243 -3.311 24.624 1.00 72.00 84 ASN A CA 1
ATOM 693 C C . ASN A 1 84 ? -19.625 -2.641 24.483 1.00 72.00 84 ASN A C 1
ATOM 695 O O . ASN A 1 84 ? -19.761 -1.434 24.705 1.00 72.00 84 ASN A O 1
ATOM 699 N N . VAL A 1 85 ? -20.646 -3.423 24.115 1.00 80.25 85 VAL A N 1
ATOM 700 C CA . VAL A 1 85 ? -22.045 -2.988 24.036 1.00 80.25 85 VAL A CA 1
ATOM 701 C C . VAL A 1 85 ? -22.865 -3.727 25.082 1.00 80.25 85 VAL A C 1
ATOM 703 O O . VAL A 1 85 ? -22.979 -4.950 25.049 1.00 80.25 85 VAL A O 1
ATOM 706 N N . TYR A 1 86 ? -23.486 -2.981 25.988 1.00 84.44 86 TYR A N 1
ATOM 707 C CA . TYR A 1 86 ? -24.405 -3.513 26.987 1.00 84.44 86 TYR A CA 1
ATOM 708 C C . TYR A 1 86 ? -25.843 -3.156 26.624 1.00 84.44 86 TYR A C 1
ATOM 710 O O . TYR A 1 86 ? -26.126 -2.028 26.219 1.00 84.44 86 TYR A O 1
ATOM 718 N N . ILE A 1 87 ? -26.757 -4.109 26.786 1.00 87.88 87 ILE A N 1
ATOM 719 C CA . ILE A 1 87 ? -28.155 -3.987 26.368 1.00 87.88 87 ILE A CA 1
ATOM 720 C C . ILE A 1 87 ? -29.082 -4.270 27.542 1.00 87.88 87 ILE A C 1
ATOM 722 O O . ILE A 1 87 ? -28.876 -5.233 28.286 1.00 87.88 87 ILE A O 1
ATOM 726 N N . TYR A 1 88 ? -30.139 -3.466 27.645 1.00 89.69 88 TYR A N 1
ATOM 727 C CA . TYR A 1 88 ? -31.321 -3.762 28.444 1.00 89.69 88 TYR A CA 1
ATOM 728 C C . TYR A 1 88 ? -32.569 -3.764 27.553 1.00 89.69 88 TYR A C 1
ATOM 730 O O . TYR A 1 88 ? -32.880 -2.767 26.897 1.00 89.69 88 TYR A O 1
ATOM 738 N N . ASP A 1 89 ? -33.262 -4.902 27.521 1.00 88.56 89 ASP A N 1
ATOM 739 C CA . ASP A 1 89 ? -34.569 -5.056 26.883 1.00 88.56 89 ASP A CA 1
ATOM 740 C C . ASP A 1 89 ? -35.658 -4.442 27.772 1.00 88.56 89 ASP A C 1
ATOM 742 O O . ASP A 1 89 ? -35.858 -4.863 28.911 1.00 88.56 89 ASP A O 1
ATOM 746 N N . VAL A 1 90 ? -36.338 -3.422 27.252 1.00 89.19 90 VAL A N 1
ATOM 747 C CA . VAL A 1 90 ? -37.388 -2.677 27.955 1.00 89.19 90 VAL A CA 1
ATOM 748 C C . VAL A 1 90 ? -38.774 -2.950 27.373 1.00 89.19 90 VAL A C 1
ATOM 750 O O . VAL A 1 90 ? -39.713 -2.215 27.663 1.00 89.19 90 VAL A O 1
ATOM 753 N N . SER A 1 91 ? -38.937 -4.012 26.577 1.00 87.88 91 SER A N 1
ATOM 754 C CA . SER A 1 91 ? -40.217 -4.361 25.943 1.00 87.88 91 SER A CA 1
ATOM 755 C C . SER A 1 91 ? -41.353 -4.634 26.932 1.00 87.88 91 SER A C 1
ATOM 757 O O . SER A 1 91 ? -42.528 -4.455 26.605 1.00 87.88 91 SER A O 1
ATOM 759 N N . THR A 1 92 ? -41.010 -5.023 28.160 1.00 88.31 92 THR A N 1
ATOM 760 C CA . THR A 1 92 ? -41.956 -5.277 29.253 1.00 88.31 92 THR A CA 1
ATOM 761 C C . THR A 1 92 ? -42.293 -4.033 30.075 1.00 88.31 92 THR A C 1
ATOM 763 O O . THR A 1 92 ? -43.195 -4.093 30.910 1.00 88.31 92 THR A O 1
ATOM 766 N N . LEU A 1 93 ? -41.590 -2.915 29.862 1.00 88.31 93 LEU A N 1
ATOM 767 C CA . LEU A 1 93 ? -41.790 -1.676 30.607 1.00 88.31 93 LEU A CA 1
ATOM 768 C C . LEU A 1 93 ? -42.832 -0.780 29.936 1.00 88.31 93 LEU A C 1
ATOM 770 O O . LEU A 1 93 ? -42.958 -0.714 28.710 1.00 88.31 93 LEU A O 1
ATOM 774 N N . ASP A 1 94 ? -43.556 -0.023 30.755 1.00 87.50 94 ASP A N 1
ATOM 775 C CA . ASP A 1 94 ? -44.409 1.051 30.263 1.00 87.50 94 ASP A CA 1
ATOM 776 C C . ASP A 1 94 ? -43.597 2.303 29.860 1.00 87.50 94 ASP A C 1
ATOM 778 O O . ASP A 1 94 ? -42.369 2.373 29.988 1.00 87.50 94 ASP A O 1
ATOM 782 N N . PHE A 1 95 ? -44.301 3.315 29.347 1.00 80.75 95 PHE A N 1
ATOM 783 C CA . PHE A 1 95 ? -43.719 4.586 28.912 1.00 80.75 95 PHE A CA 1
ATOM 784 C C . PHE A 1 95 ? -42.926 5.298 30.017 1.00 80.75 95 PHE A C 1
ATOM 786 O O . PHE A 1 95 ? -41.792 5.735 29.802 1.00 80.75 95 PHE A O 1
ATOM 793 N N . ALA A 1 96 ? -43.525 5.430 31.201 1.00 84.44 96 ALA A N 1
ATOM 794 C CA . ALA A 1 96 ? -42.939 6.179 32.304 1.00 84.44 96 ALA A CA 1
ATOM 795 C C . ALA A 1 96 ? -41.718 5.442 32.860 1.00 84.44 96 ALA A C 1
ATOM 797 O O . ALA A 1 96 ? -40.683 6.057 33.120 1.00 84.44 96 ALA A O 1
ATOM 798 N N . GLN A 1 97 ? -41.817 4.118 32.967 1.00 88.75 97 GLN A N 1
ATOM 799 C CA . GLN A 1 97 ? -40.735 3.235 33.377 1.00 88.75 97 GLN A CA 1
ATOM 800 C C . GLN A 1 97 ? -39.568 3.281 32.386 1.00 88.75 97 GLN A C 1
ATOM 802 O O . GLN A 1 97 ? -38.424 3.452 32.806 1.00 88.75 97 GLN A O 1
ATOM 807 N N . THR A 1 98 ? -39.842 3.205 31.081 1.00 88.44 98 THR A N 1
ATOM 808 C CA . THR A 1 98 ? -38.814 3.269 30.030 1.00 88.44 98 THR A CA 1
ATOM 809 C C . THR A 1 98 ? -38.051 4.593 30.075 1.00 88.44 98 THR A C 1
ATOM 811 O O . THR A 1 98 ? -36.819 4.595 30.134 1.00 88.44 98 THR A O 1
ATOM 814 N N . CYS A 1 99 ? -38.770 5.722 30.126 1.00 85.62 99 CYS A N 1
ATOM 815 C CA . CYS A 1 99 ? -38.163 7.046 30.273 1.00 85.62 99 CYS A CA 1
ATOM 816 C C . CYS A 1 99 ? -37.313 7.141 31.549 1.00 85.62 99 CYS A C 1
ATOM 818 O O . CYS A 1 99 ? -36.176 7.610 31.500 1.00 85.62 99 CYS A O 1
ATOM 820 N N . ALA A 1 100 ? -37.835 6.672 32.687 1.00 87.31 100 ALA A N 1
ATOM 821 C CA . ALA A 1 100 ? -37.139 6.736 33.969 1.00 87.31 100 ALA A CA 1
ATOM 822 C C . ALA A 1 100 ? -35.846 5.907 33.977 1.00 87.31 100 ALA A C 1
ATOM 824 O O . ALA A 1 100 ? -34.821 6.371 34.479 1.00 87.31 100 ALA A O 1
ATOM 825 N N . VAL A 1 101 ? -35.873 4.702 33.402 1.00 87.94 101 VAL A N 1
ATOM 826 C CA . VAL A 1 101 ? -34.686 3.847 33.275 1.00 87.94 101 VAL A CA 1
ATOM 827 C C . VAL A 1 101 ? -33.637 4.511 32.385 1.00 87.94 101 VAL A C 1
ATOM 829 O O . VAL A 1 101 ? -32.475 4.577 32.784 1.00 87.94 101 VAL A O 1
ATOM 832 N N . PHE A 1 102 ? -34.033 5.027 31.216 1.00 88.81 102 PHE A N 1
ATOM 833 C CA . PHE A 1 102 ? -33.112 5.682 30.285 1.00 88.81 102 PHE A CA 1
ATOM 834 C C . PHE A 1 102 ? -32.433 6.906 30.909 1.00 88.81 102 PHE A C 1
ATOM 836 O O . PHE A 1 102 ? -31.208 7.006 30.888 1.00 88.81 102 PHE A O 1
ATOM 843 N N . ILE A 1 103 ? -33.215 7.802 31.519 1.00 87.50 103 ILE A N 1
ATOM 844 C CA . ILE A 1 103 ? -32.705 9.016 32.173 1.00 87.50 103 ILE A CA 1
ATOM 845 C C . ILE A 1 103 ? -31.727 8.648 33.289 1.00 87.50 103 ILE A C 1
ATOM 847 O O . ILE A 1 103 ? -30.600 9.137 33.316 1.00 87.50 103 ILE A O 1
ATOM 851 N N . LYS A 1 104 ? -32.126 7.728 34.174 1.00 87.38 104 LYS A N 1
ATOM 852 C CA . LYS A 1 104 ? -31.295 7.297 35.302 1.00 87.38 104 LYS A CA 1
ATOM 853 C C . LYS A 1 104 ? -29.981 6.672 34.842 1.00 87.38 104 LYS A C 1
ATOM 855 O O . LYS A 1 104 ? -28.955 6.864 35.491 1.00 87.38 104 LYS A O 1
ATOM 860 N N . LEU A 1 105 ? -30.007 5.910 33.750 1.00 85.50 105 LEU A N 1
ATOM 861 C CA . LEU A 1 105 ? -28.804 5.352 33.145 1.00 85.50 105 LEU A CA 1
ATOM 862 C C . LEU A 1 105 ? -27.902 6.450 32.588 1.00 85.50 105 LEU A C 1
ATOM 864 O O . LEU A 1 105 ? -26.716 6.448 32.897 1.00 85.50 105 LEU A O 1
ATOM 868 N N . ALA A 1 106 ? -28.451 7.375 31.799 1.00 85.38 106 ALA A N 1
ATOM 869 C CA . ALA A 1 106 ? -27.687 8.463 31.199 1.00 85.38 106 ALA A CA 1
ATOM 870 C C . ALA A 1 106 ? -26.998 9.332 32.266 1.00 85.38 106 ALA A C 1
ATOM 872 O O . ALA A 1 106 ? -25.803 9.599 32.159 1.00 85.38 106 ALA A O 1
ATOM 873 N N . GLU A 1 107 ? -27.710 9.691 33.337 1.00 86.31 107 GLU A N 1
ATOM 874 C CA . GLU A 1 107 ? -27.172 10.489 34.448 1.00 86.31 107 GLU A CA 1
ATOM 875 C C . GLU A 1 107 ? -26.102 9.731 35.250 1.00 86.31 107 GLU A C 1
ATOM 877 O O . GLU A 1 107 ? -25.051 10.284 35.574 1.00 86.31 107 GLU A O 1
ATOM 882 N N . ARG A 1 108 ? -26.321 8.441 35.542 1.00 83.06 108 ARG A N 1
ATOM 883 C CA . ARG A 1 108 ? -25.323 7.606 36.235 1.00 83.06 108 ARG A CA 1
ATOM 884 C C . ARG A 1 108 ? -24.083 7.359 35.392 1.00 83.06 108 ARG A C 1
ATOM 886 O O . ARG A 1 108 ? -22.982 7.354 35.935 1.00 83.06 108 ARG A O 1
ATOM 893 N N . ALA A 1 109 ? -24.259 7.121 34.095 1.00 78.19 109 ALA A N 1
ATOM 894 C CA . ALA A 1 109 ? -23.151 6.966 33.170 1.00 78.19 109 ALA A CA 1
ATOM 895 C C . ALA A 1 109 ? -22.339 8.268 33.122 1.00 78.19 109 ALA A C 1
ATOM 897 O O . ALA A 1 109 ? -21.128 8.230 33.319 1.00 78.19 109 ALA A O 1
ATOM 898 N N . GLU A 1 110 ? -22.997 9.427 32.996 1.00 79.56 110 GLU A N 1
ATOM 899 C CA . GLU A 1 110 ? -22.313 10.720 33.055 1.00 79.56 110 GLU A CA 1
ATOM 900 C C . GLU A 1 110 ? -21.517 10.901 34.346 1.00 79.56 110 GLU A C 1
ATOM 902 O O . GLU A 1 110 ? -20.336 11.240 34.280 1.00 79.56 110 GLU A O 1
ATOM 907 N N . GLN A 1 111 ? -22.118 10.624 35.503 1.00 80.31 111 GLN A N 1
ATOM 908 C CA . GLN A 1 111 ? -21.419 10.710 36.780 1.00 80.31 111 GLN A CA 1
ATOM 909 C C . GLN A 1 111 ? -20.188 9.792 36.804 1.00 80.31 111 GLN A C 1
ATOM 911 O O . GLN A 1 111 ? -19.075 10.253 37.052 1.00 80.31 111 GLN A O 1
ATOM 916 N N . TYR A 1 112 ? -20.372 8.511 36.483 1.00 75.50 112 TYR A N 1
ATOM 917 C CA . TYR A 1 112 ? -19.319 7.501 36.560 1.00 75.50 112 TYR A CA 1
ATOM 918 C C . TYR A 1 112 ? -18.111 7.807 35.666 1.00 75.50 112 TYR A C 1
ATOM 920 O O . TYR A 1 112 ? -16.970 7.580 36.080 1.00 75.50 112 TYR A O 1
ATOM 928 N N . PHE A 1 113 ? -18.357 8.311 34.454 1.00 71.12 113 PHE A N 1
ATOM 929 C CA . PHE A 1 113 ? -17.313 8.604 33.472 1.00 71.12 113 PHE A CA 1
ATOM 930 C C . PHE A 1 113 ? -16.743 10.019 33.598 1.00 71.12 113 PHE A C 1
ATOM 932 O O . PHE A 1 113 ? -15.589 10.230 33.236 1.00 71.12 113 PHE A O 1
ATOM 939 N N . SER A 1 114 ? -17.482 10.975 34.175 1.00 70.31 114 SER A N 1
ATOM 940 C CA . SER A 1 114 ? -16.934 12.301 34.504 1.00 70.31 114 SER A CA 1
ATOM 941 C C . SER A 1 114 ? -15.791 12.231 35.524 1.00 70.31 114 SER A C 1
ATOM 943 O O . SER A 1 114 ? -14.869 13.039 35.477 1.00 70.31 114 SER A O 1
ATOM 945 N N . GLU A 1 115 ? -15.817 11.224 36.399 1.00 68.44 115 GLU A N 1
ATOM 946 C CA . GLU A 1 115 ? -14.782 10.946 37.403 1.00 68.44 115 GLU A CA 1
ATOM 947 C C . GLU A 1 115 ? -13.663 10.031 36.870 1.00 68.44 115 GLU A C 1
ATOM 949 O O . GLU A 1 115 ? -12.656 9.814 37.544 1.00 68.44 115 GLU A O 1
ATOM 954 N N . ARG A 1 116 ? -13.832 9.474 35.664 1.00 63.72 116 ARG A N 1
ATOM 955 C CA . ARG A 1 116 ? -12.920 8.510 35.033 1.00 63.72 116 ARG A CA 1
ATOM 956 C C . ARG A 1 116 ? -12.704 8.878 33.562 1.00 63.72 116 ARG A C 1
ATOM 958 O O . ARG A 1 116 ? -13.208 8.172 32.683 1.00 63.72 116 ARG A O 1
ATOM 965 N N . PRO A 1 117 ? -11.987 9.980 33.274 1.00 55.62 117 PRO A N 1
ATOM 966 C CA . PRO A 1 117 ? -11.676 10.342 31.900 1.00 55.62 117 PRO A CA 1
ATOM 967 C C . PRO A 1 117 ? -10.941 9.177 31.233 1.00 55.62 117 PRO A C 1
ATOM 969 O O . PRO A 1 117 ? -9.960 8.657 31.768 1.00 55.62 117 PRO A O 1
ATOM 972 N N . VAL A 1 118 ? -11.432 8.744 30.072 1.00 51.44 118 VAL A N 1
ATOM 973 C CA . VAL A 1 118 ? -10.723 7.747 29.271 1.00 51.44 118 VAL A CA 1
ATOM 974 C C . VAL A 1 118 ? -9.453 8.418 28.772 1.00 51.44 118 VAL A C 1
ATOM 976 O O . VAL A 1 118 ? -9.505 9.350 27.972 1.00 51.44 118 VAL A O 1
ATOM 979 N N . VAL A 1 119 ? -8.303 7.953 29.256 1.00 48.66 119 VAL A N 1
ATOM 980 C CA . VAL A 1 119 ? -7.022 8.303 28.649 1.00 48.66 119 VAL A CA 1
ATOM 981 C C . VAL A 1 119 ? -7.046 7.684 27.263 1.00 48.66 119 VAL A C 1
ATOM 983 O O . VAL A 1 119 ? -6.999 6.461 27.123 1.00 48.66 119 VAL A O 1
ATOM 986 N N . ASN A 1 120 ? -7.174 8.516 26.231 1.00 45.94 120 ASN A N 1
ATOM 987 C CA . ASN A 1 120 ? -7.023 8.056 24.864 1.00 45.94 120 ASN A CA 1
ATOM 988 C C . ASN A 1 120 ? -5.591 7.522 24.724 1.00 45.94 120 ASN A C 1
ATOM 990 O O . ASN A 1 120 ? -4.634 8.284 24.593 1.00 45.94 120 ASN A O 1
ATOM 994 N N . SER A 1 121 ? -5.430 6.200 24.802 1.00 46.41 121 SER A N 1
ATOM 995 C CA . SER A 1 121 ? -4.127 5.540 24.683 1.00 46.41 121 SER A CA 1
ATOM 996 C C . SER A 1 121 ? -3.496 5.761 23.308 1.00 46.41 121 SER A C 1
ATOM 998 O O . SER A 1 121 ? -2.301 5.548 23.139 1.00 46.41 121 SER A O 1
ATOM 1000 N N . ARG A 1 122 ? -4.270 6.253 22.330 1.00 52.06 122 ARG A N 1
ATOM 1001 C CA . ARG A 1 122 ? -3.788 6.684 21.015 1.00 52.06 122 ARG A CA 1
ATOM 1002 C C . ARG A 1 122 ? -3.436 8.165 21.001 1.00 52.06 122 ARG A C 1
ATOM 1004 O O . ARG A 1 122 ? -3.842 8.895 20.093 1.00 52.06 122 ARG A O 1
ATOM 1011 N N . LYS A 1 123 ? -2.678 8.630 21.991 1.00 53.97 123 LYS A N 1
ATOM 1012 C CA . LYS A 1 123 ? -1.998 9.913 21.842 1.00 53.97 123 LYS A CA 1
ATOM 1013 C C . LYS A 1 123 ? -1.095 9.783 20.616 1.00 53.97 123 LYS A C 1
ATOM 1015 O O . LYS A 1 123 ? -0.237 8.907 20.567 1.00 53.97 123 LYS A O 1
ATOM 1020 N N . LYS A 1 124 ? -1.347 10.601 19.593 1.00 61.81 124 LYS A N 1
ATOM 1021 C CA . LYS A 1 124 ? -0.526 10.616 18.381 1.00 61.81 124 LYS A CA 1
ATOM 1022 C C . LYS A 1 124 ? 0.823 11.219 18.733 1.00 61.81 124 LYS A C 1
ATOM 1024 O O . LYS A 1 124 ? 0.988 12.436 18.715 1.00 61.81 124 LYS A O 1
ATOM 1029 N N . GLU A 1 125 ? 1.757 10.364 19.115 1.00 67.94 125 GLU A N 1
ATOM 1030 C CA . GLU A 1 125 ? 3.147 10.746 19.284 1.00 67.94 125 GLU A CA 1
ATOM 1031 C C . GLU A 1 125 ? 3.871 10.529 17.969 1.00 67.94 125 GLU A C 1
ATOM 1033 O O . GLU A 1 125 ? 3.718 9.501 17.312 1.00 67.94 125 GLU A O 1
ATOM 1038 N N . VAL A 1 126 ? 4.598 11.562 17.569 1.00 73.69 126 VAL A N 1
ATOM 1039 C CA . VAL A 1 126 ? 5.359 11.581 16.336 1.00 73.69 126 VAL A CA 1
ATOM 1040 C C . VAL A 1 126 ? 6.823 11.458 16.703 1.00 73.69 126 VAL A C 1
ATOM 1042 O O . VAL A 1 126 ? 7.372 12.339 17.363 1.00 73.69 126 VAL A O 1
ATOM 1045 N N . MET A 1 127 ? 7.439 10.363 16.280 1.00 81.81 127 MET A N 1
ATOM 1046 C CA . MET A 1 127 ? 8.860 10.108 16.480 1.00 81.81 127 MET A CA 1
ATOM 1047 C C . MET A 1 127 ? 9.656 10.492 15.226 1.00 81.81 127 MET A C 1
ATOM 1049 O O . MET A 1 127 ? 9.114 10.534 14.119 1.00 81.81 127 MET A O 1
ATOM 1053 N N . SER A 1 128 ? 10.955 10.733 15.405 1.00 77.00 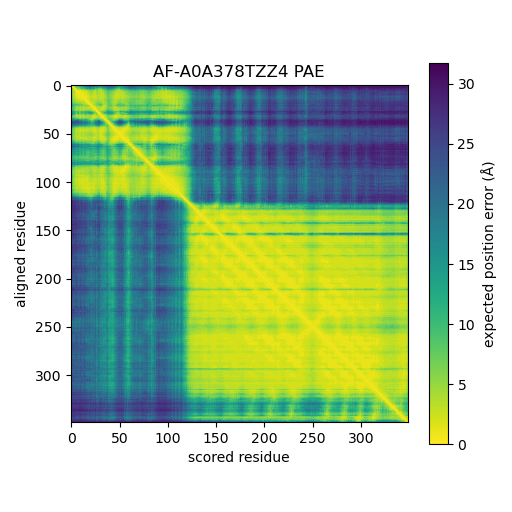128 SER A N 1
ATOM 1054 C CA . SER A 1 128 ? 11.954 10.918 14.345 1.00 77.00 128 SER A CA 1
ATOM 1055 C C . SER A 1 128 ? 13.322 10.435 14.835 1.00 77.00 128 SER A C 1
ATOM 1057 O O . SER A 1 128 ? 13.605 10.552 16.026 1.00 77.00 128 SER A O 1
ATOM 1059 N N . GLY A 1 129 ? 14.180 9.952 13.933 1.00 82.06 129 GLY A N 1
ATOM 1060 C CA . GLY A 1 129 ? 15.510 9.444 14.291 1.00 82.06 129 GLY A CA 1
ATOM 1061 C C . GLY A 1 129 ? 15.460 8.118 15.057 1.00 82.06 129 GLY A C 1
ATOM 1062 O O . GLY A 1 129 ? 14.476 7.381 14.983 1.00 82.06 129 GLY A O 1
ATOM 1063 N N . ASN A 1 130 ? 16.539 7.798 15.776 1.00 89.62 130 ASN A N 1
ATOM 1064 C CA . ASN A 1 130 ? 16.606 6.584 16.590 1.00 89.62 130 ASN A CA 1
ATOM 1065 C C . ASN A 1 130 ? 15.601 6.635 17.752 1.00 89.62 130 ASN A C 1
ATOM 1067 O O . ASN A 1 130 ? 15.530 7.624 18.480 1.00 89.62 130 ASN A O 1
ATOM 1071 N N . TYR A 1 131 ? 14.851 5.551 17.951 1.00 92.31 131 TYR A N 1
ATOM 1072 C CA . TYR A 1 131 ? 13.793 5.465 18.959 1.00 92.31 131 TYR A CA 1
ATOM 1073 C C . TYR A 1 131 ? 13.661 4.043 19.504 1.00 92.31 131 TYR A C 1
ATOM 1075 O O . TYR A 1 131 ? 13.807 3.072 18.759 1.00 92.31 131 TYR A O 1
ATOM 1083 N N . ILE A 1 132 ? 13.344 3.926 20.793 1.00 91.88 132 ILE A N 1
ATOM 1084 C CA . ILE A 1 132 ? 12.923 2.679 21.432 1.00 91.88 132 ILE A CA 1
ATOM 1085 C C . ILE A 1 132 ? 11.932 2.988 22.558 1.00 91.88 132 ILE A C 1
ATOM 1087 O O . ILE A 1 132 ? 12.145 3.936 23.316 1.00 91.88 132 ILE A O 1
ATOM 1091 N N . ASP A 1 133 ? 10.869 2.195 22.680 1.00 86.00 133 ASP A N 1
ATOM 1092 C CA . ASP A 1 133 ? 9.893 2.309 23.770 1.00 86.00 133 ASP A CA 1
ATOM 1093 C C . ASP A 1 133 ? 9.745 1.022 24.592 1.00 86.00 133 ASP A C 1
ATOM 1095 O O . ASP A 1 133 ? 10.312 -0.029 24.288 1.00 86.00 133 ASP A O 1
ATOM 1099 N N . THR A 1 134 ? 8.960 1.104 25.668 1.00 86.69 134 THR A N 1
ATOM 1100 C CA . THR A 1 134 ? 8.675 -0.026 26.565 1.00 86.69 134 THR A CA 1
ATOM 1101 C C . THR A 1 134 ? 7.767 -1.086 25.944 1.00 86.69 134 THR A C 1
ATOM 1103 O O . THR A 1 134 ? 7.688 -2.196 26.465 1.00 86.69 134 THR A O 1
ATOM 1106 N N . SER A 1 135 ? 7.099 -0.768 24.833 1.00 85.38 135 SER A N 1
ATOM 1107 C CA . SER A 1 135 ? 6.292 -1.711 24.055 1.00 85.38 135 SER A CA 1
ATOM 1108 C C . SER A 1 135 ? 7.141 -2.476 23.031 1.00 85.38 135 SER A C 1
ATOM 1110 O O . SER A 1 135 ? 6.616 -3.305 22.291 1.00 85.38 135 SER A O 1
ATOM 1112 N N . GLY A 1 136 ? 8.453 -2.230 22.979 1.00 87.69 136 GLY A N 1
ATOM 1113 C CA . GLY A 1 136 ? 9.368 -2.887 22.052 1.00 87.69 136 GLY A CA 1
ATOM 1114 C C . GLY A 1 136 ? 9.294 -2.342 20.628 1.00 87.69 136 GLY A C 1
ATOM 1115 O O . GLY A 1 136 ? 9.784 -3.003 19.716 1.00 87.69 136 GLY A O 1
ATOM 1116 N N . ASN A 1 137 ? 8.687 -1.169 20.413 1.00 93.69 137 ASN A N 1
ATOM 1117 C CA . ASN A 1 137 ? 8.797 -0.489 19.129 1.00 93.69 137 ASN A CA 1
ATOM 1118 C C . ASN A 1 137 ? 10.197 0.107 18.985 1.00 93.69 137 ASN A C 1
ATOM 1120 O O . ASN A 1 137 ? 10.745 0.661 19.940 1.00 93.69 137 ASN A O 1
ATOM 1124 N N . LYS A 1 138 ? 10.770 0.015 17.785 1.00 96.06 138 LYS A N 1
ATOM 1125 C CA . LYS A 1 138 ? 12.138 0.446 17.505 1.00 96.06 138 LYS A CA 1
ATOM 1126 C C . LYS A 1 138 ? 12.231 1.170 16.169 1.00 96.06 138 LYS A C 1
ATOM 1128 O O . LYS A 1 138 ? 11.709 0.702 15.161 1.00 96.06 138 LYS A O 1
ATOM 1133 N N . ILE A 1 139 ? 12.962 2.279 16.152 1.00 96.94 139 ILE A N 1
ATOM 1134 C CA . ILE A 1 139 ? 13.380 2.973 14.933 1.00 96.94 139 ILE A CA 1
ATOM 1135 C C . ILE A 1 139 ? 14.902 3.062 14.950 1.00 96.94 139 ILE A C 1
ATOM 1137 O O . ILE A 1 139 ? 15.502 3.503 15.929 1.00 96.94 139 ILE A O 1
ATOM 1141 N N . THR A 1 140 ? 15.531 2.629 13.866 1.00 97.12 140 THR A N 1
ATOM 1142 C CA . THR A 1 140 ? 16.938 2.878 13.558 1.00 97.12 140 THR A CA 1
ATOM 1143 C C . THR A 1 140 ? 16.985 3.700 12.282 1.00 97.12 140 THR A C 1
ATOM 1145 O O . THR A 1 140 ? 16.635 3.197 11.216 1.00 97.12 140 THR A O 1
ATOM 1148 N N . ALA A 1 141 ? 17.346 4.976 12.397 1.00 94.94 141 ALA A N 1
ATOM 1149 C CA . ALA A 1 141 ? 17.260 5.930 11.298 1.00 94.94 141 ALA A CA 1
ATOM 1150 C C . ALA A 1 141 ? 18.366 6.992 11.376 1.00 94.94 141 ALA A C 1
ATOM 1152 O O . ALA A 1 141 ? 18.788 7.342 12.481 1.00 94.94 141 ALA A O 1
ATOM 1153 N N . PRO A 1 142 ? 18.826 7.521 10.228 1.00 91.56 142 PRO A N 1
ATOM 1154 C CA . PRO A 1 142 ? 19.767 8.633 10.209 1.00 91.56 142 PRO A CA 1
ATOM 1155 C C . PRO A 1 142 ? 19.099 9.953 10.622 1.00 91.56 142 PRO A C 1
ATOM 1157 O O . PRO A 1 142 ? 17.883 10.116 10.530 1.00 91.56 142 PRO A O 1
ATOM 1160 N N . ASP A 1 143 ? 19.909 10.935 11.013 1.00 85.25 143 ASP A N 1
ATOM 1161 C CA . ASP A 1 143 ? 19.425 12.251 11.459 1.00 85.25 143 ASP A CA 1
ATOM 1162 C C . ASP A 1 143 ? 19.045 13.191 10.296 1.00 85.25 143 ASP A C 1
ATOM 1164 O O . ASP A 1 143 ? 18.487 14.266 10.503 1.00 85.25 143 ASP A O 1
ATOM 1168 N N . ASN A 1 144 ? 19.343 12.810 9.049 1.00 84.19 144 ASN A N 1
ATOM 1169 C CA . ASN A 1 144 ? 19.161 13.643 7.854 1.00 84.19 144 ASN A CA 1
ATOM 1170 C C . ASN A 1 144 ? 17.751 13.559 7.228 1.00 84.19 144 ASN A C 1
ATOM 1172 O O . ASN A 1 144 ? 17.525 14.151 6.166 1.00 84.19 144 ASN A O 1
ATOM 1176 N N . LEU A 1 145 ? 16.812 12.839 7.850 1.00 90.69 145 LEU A N 1
ATOM 1177 C CA . LEU A 1 145 ? 15.439 12.711 7.357 1.00 90.69 145 LEU A CA 1
ATOM 1178 C C . LEU A 1 145 ? 14.702 14.054 7.411 1.00 90.69 145 LEU A C 1
ATOM 1180 O O . LEU A 1 145 ? 14.796 14.800 8.384 1.00 90.69 145 LEU A O 1
ATOM 1184 N N . ARG A 1 146 ? 13.919 14.368 6.372 1.00 91.31 146 ARG A N 1
ATOM 1185 C CA . ARG A 1 146 ? 13.238 15.670 6.258 1.00 91.31 146 ARG A CA 1
ATOM 1186 C C . ARG A 1 146 ? 11.733 15.513 6.375 1.00 91.31 146 ARG A C 1
ATOM 1188 O O . ARG A 1 146 ? 11.120 14.871 5.528 1.00 91.31 146 ARG A O 1
ATOM 1195 N N . ASN A 1 147 ? 11.119 16.133 7.382 1.00 90.62 147 ASN A N 1
ATOM 1196 C CA . ASN A 1 147 ? 9.663 16.086 7.576 1.00 90.62 147 ASN A CA 1
ATOM 1197 C C . ASN A 1 147 ? 9.118 14.639 7.560 1.00 90.62 147 ASN A C 1
ATOM 1199 O O . ASN A 1 147 ? 8.140 14.340 6.877 1.00 90.62 147 ASN A O 1
ATOM 1203 N N . CYS A 1 148 ? 9.832 13.730 8.228 1.00 92.88 148 CYS A N 1
ATOM 1204 C CA . CYS A 1 148 ? 9.441 12.331 8.355 1.00 92.88 148 CYS A CA 1
ATOM 1205 C C . CYS A 1 148 ? 8.858 12.092 9.746 1.00 92.88 148 CYS A C 1
ATOM 1207 O O . CYS A 1 148 ? 9.445 12.515 10.739 1.00 92.88 148 CYS A O 1
ATOM 1209 N N . HIS A 1 149 ? 7.712 11.422 9.789 1.00 92.56 149 HIS A N 1
ATOM 1210 C CA . HIS A 1 149 ? 6.889 11.256 10.978 1.00 92.56 149 HIS A CA 1
ATOM 1211 C C . HIS A 1 149 ? 6.567 9.779 11.153 1.00 92.56 149 HIS A C 1
ATOM 1213 O O . HIS A 1 149 ? 5.969 9.172 10.264 1.00 92.56 149 HIS A O 1
ATOM 1219 N N . PHE A 1 150 ? 6.932 9.209 12.295 1.00 92.88 150 PHE A N 1
ATOM 1220 C CA . PHE A 1 150 ? 6.625 7.821 12.638 1.00 92.88 150 PHE A CA 1
ATOM 1221 C C . PHE A 1 150 ? 5.606 7.797 13.777 1.00 92.88 150 PHE A C 1
ATOM 1223 O O . PHE A 1 150 ? 5.746 8.571 14.721 1.00 92.88 150 PHE A O 1
ATOM 1230 N N . GLN A 1 151 ? 4.581 6.945 13.686 1.00 91.88 151 GLN A N 1
ATOM 1231 C CA . GLN A 1 151 ? 3.561 6.783 14.727 1.00 91.88 151 GLN A CA 1
ATOM 1232 C C . GLN A 1 151 ? 3.260 5.304 14.974 1.00 91.88 151 GLN A C 1
ATOM 1234 O O . GLN A 1 151 ? 2.930 4.566 14.043 1.00 91.88 151 GLN A O 1
ATOM 1239 N N . PHE A 1 152 ? 3.294 4.890 16.241 1.00 89.44 152 PHE A N 1
ATOM 1240 C CA . PHE A 1 152 ? 2.873 3.560 16.682 1.00 89.44 152 PHE A CA 1
ATOM 1241 C C . PHE A 1 152 ? 1.511 3.654 17.381 1.00 89.44 152 PHE A C 1
ATOM 1243 O O . PHE A 1 152 ? 1.412 4.141 18.502 1.00 89.44 152 PHE A O 1
ATOM 1250 N N . LEU A 1 153 ? 0.442 3.222 16.705 1.00 86.31 153 LEU A N 1
ATOM 1251 C CA . LEU A 1 153 ? -0.950 3.339 17.173 1.00 86.31 153 LEU A CA 1
ATOM 1252 C C . LEU A 1 153 ? -1.588 1.984 17.534 1.00 86.31 153 LEU A C 1
ATOM 1254 O O . LEU A 1 153 ? -2.621 1.952 18.205 1.00 86.31 153 LEU A O 1
ATOM 1258 N N . GLY A 1 154 ? -1.018 0.880 17.039 1.00 75.94 154 GLY A N 1
ATOM 1259 C CA . GLY A 1 154 ? -1.620 -0.459 17.042 1.00 75.94 154 GLY A CA 1
ATOM 1260 C C . GLY A 1 154 ? -1.094 -1.474 18.052 1.00 75.94 154 GLY A C 1
ATOM 1261 O O . GLY A 1 154 ? -1.645 -2.573 18.135 1.00 75.94 154 GLY A O 1
ATOM 1262 N N . GLY A 1 155 ? -0.032 -1.145 18.789 1.00 76.50 155 GLY A N 1
ATOM 1263 C CA . GLY A 1 155 ? 0.642 -2.056 19.714 1.00 76.50 155 GLY A CA 1
ATOM 1264 C C . GLY A 1 155 ? 2.168 -1.978 19.623 1.00 76.50 155 GLY A C 1
ATOM 1265 O O . GLY A 1 155 ? 2.718 -1.045 19.042 1.00 76.50 155 GLY A O 1
ATOM 1266 N N . GLY A 1 156 ? 2.830 -2.952 20.249 1.00 87.25 156 GLY A N 1
ATOM 1267 C CA . GLY A 1 156 ? 4.285 -3.043 20.374 1.00 87.25 156 GLY A CA 1
ATOM 1268 C C . GLY A 1 156 ? 4.980 -3.906 19.317 1.00 87.25 156 GLY A C 1
ATOM 1269 O O . GLY A 1 156 ? 4.336 -4.459 18.425 1.00 87.25 156 GLY A O 1
ATOM 1270 N N . GLY A 1 157 ? 6.298 -4.054 19.451 1.00 89.56 157 GLY A N 1
ATOM 1271 C CA . GLY A 1 157 ? 7.109 -4.971 18.639 1.00 89.56 157 GLY A CA 1
ATOM 1272 C C . GLY A 1 157 ? 7.325 -4.550 17.183 1.00 89.56 157 GLY A C 1
ATOM 1273 O O . GLY A 1 157 ? 7.760 -5.368 16.373 1.00 89.56 157 GLY A O 1
ATOM 1274 N N . ASN A 1 158 ? 7.007 -3.306 16.822 1.00 97.31 158 ASN A N 1
ATOM 1275 C CA . ASN A 1 158 ? 7.220 -2.813 15.466 1.00 97.31 158 ASN A CA 1
ATOM 1276 C C . ASN A 1 158 ? 8.672 -2.357 15.256 1.00 97.31 158 ASN A C 1
ATOM 1278 O O . ASN A 1 158 ? 9.288 -1.785 16.154 1.00 97.31 158 ASN A O 1
ATOM 1282 N N . GLU A 1 159 ? 9.210 -2.548 14.054 1.00 97.88 159 GLU A N 1
ATOM 1283 C CA . GLU A 1 159 ? 10.591 -2.182 13.733 1.00 97.88 159 GLU A CA 1
ATOM 1284 C C . GLU A 1 159 ? 10.679 -1.362 12.442 1.00 97.88 159 GLU A C 1
ATOM 1286 O O . GLU A 1 159 ? 10.135 -1.732 11.404 1.00 97.88 159 GLU A O 1
ATOM 1291 N N . VAL A 1 160 ? 11.411 -0.253 12.494 1.00 98.38 160 VAL A N 1
ATOM 1292 C CA . VAL A 1 160 ? 11.795 0.545 11.329 1.00 98.38 160 VAL A CA 1
ATOM 1293 C C . VAL A 1 160 ? 13.315 0.566 11.247 1.00 98.38 160 VAL A C 1
ATOM 1295 O O . VAL A 1 160 ? 13.976 1.028 12.175 1.00 98.38 160 VAL A O 1
ATOM 1298 N N . VAL A 1 161 ? 13.872 0.110 10.129 1.00 98.44 161 VAL A N 1
ATOM 1299 C CA . VAL A 1 161 ? 15.307 0.177 9.838 1.00 98.44 161 VAL A CA 1
ATOM 1300 C C . VAL A 1 161 ? 15.510 0.945 8.542 1.00 98.44 161 VAL A C 1
ATOM 1302 O O . VAL A 1 161 ? 15.095 0.511 7.467 1.00 98.44 161 VAL A O 1
ATOM 1305 N N . ILE A 1 162 ? 16.159 2.099 8.647 1.00 98.31 162 ILE A N 1
ATOM 1306 C CA . ILE A 1 162 ? 16.464 2.981 7.526 1.00 98.31 162 ILE A CA 1
ATOM 1307 C C . ILE A 1 162 ? 17.974 3.051 7.370 1.00 98.31 162 ILE A C 1
ATOM 1309 O O . ILE A 1 162 ? 18.693 3.391 8.311 1.00 98.31 162 ILE A O 1
ATOM 1313 N N . HIS A 1 163 ? 18.453 2.737 6.168 1.00 98.19 163 HIS A N 1
ATOM 1314 C CA . HIS A 1 163 ? 19.871 2.811 5.858 1.00 98.19 163 HIS A CA 1
ATOM 1315 C C . HIS A 1 163 ? 20.429 4.233 6.103 1.00 98.19 163 HIS A C 1
ATOM 1317 O O . HIS A 1 163 ? 19.762 5.207 5.742 1.00 98.19 163 HIS A O 1
ATOM 1323 N N . PRO A 1 164 ? 21.662 4.393 6.634 1.00 96.50 164 PRO A N 1
ATOM 1324 C CA . PRO A 1 164 ? 22.233 5.708 6.951 1.00 96.50 164 PRO A CA 1
ATOM 1325 C C . PRO A 1 164 ? 22.276 6.710 5.786 1.00 96.50 164 PRO A C 1
ATOM 1327 O O . PRO A 1 164 ? 22.116 7.908 5.993 1.00 96.50 164 PRO A O 1
ATOM 1330 N N . ASN A 1 165 ? 22.453 6.217 4.557 1.00 96.44 165 ASN A N 1
ATOM 1331 C CA . ASN A 1 165 ? 22.480 7.042 3.338 1.00 96.44 165 ASN A CA 1
ATOM 1332 C C . ASN A 1 165 ? 21.097 7.234 2.681 1.00 96.44 165 ASN A C 1
ATOM 1334 O O . ASN A 1 165 ? 21.014 7.721 1.556 1.00 96.44 165 ASN A O 1
ATOM 1338 N N . ALA A 1 166 ? 19.996 6.810 3.307 1.00 96.25 166 ALA A N 1
ATOM 1339 C CA . ALA A 1 166 ? 18.669 7.120 2.781 1.00 96.25 166 ALA A CA 1
ATOM 1340 C C . ALA A 1 166 ? 18.379 8.631 2.889 1.00 96.25 166 ALA A C 1
ATOM 1342 O O . ALA A 1 166 ? 18.883 9.327 3.770 1.00 96.25 166 ALA A O 1
ATOM 1343 N N . ASN A 1 167 ? 17.543 9.144 1.987 1.00 93.44 167 ASN A N 1
ATOM 1344 C CA . ASN A 1 167 ? 17.163 10.555 1.914 1.00 93.44 167 ASN A CA 1
ATOM 1345 C C . ASN A 1 167 ? 15.640 10.681 1.763 1.00 93.44 167 ASN A C 1
ATOM 1347 O O . ASN A 1 167 ? 15.123 11.157 0.742 1.00 93.44 167 ASN A O 1
ATOM 1351 N N . LEU A 1 168 ? 14.916 10.186 2.771 1.00 95.00 168 LEU A N 1
ATOM 1352 C CA . LEU A 1 168 ? 13.460 10.287 2.813 1.00 95.00 168 LEU A CA 1
ATOM 1353 C C . LEU A 1 168 ? 13.023 11.717 3.124 1.00 95.00 168 LEU A C 1
ATOM 1355 O O . LEU A 1 168 ? 13.622 12.425 3.942 1.00 95.00 168 LEU A O 1
ATOM 1359 N N . ARG A 1 169 ? 11.933 12.122 2.472 1.00 93.31 169 ARG A N 1
ATOM 1360 C CA . ARG A 1 169 ? 11.322 13.435 2.656 1.00 93.31 169 ARG A CA 1
ATOM 1361 C C . ARG A 1 169 ? 9.804 13.314 2.656 1.00 93.31 169 ARG A C 1
ATOM 1363 O O . ARG A 1 169 ? 9.254 12.648 1.786 1.00 93.31 169 ARG A O 1
ATOM 1370 N N . ASN A 1 170 ? 9.126 13.987 3.584 1.00 94.31 170 ASN A N 1
ATOM 1371 C CA . ASN A 1 170 ? 7.659 13.993 3.665 1.00 94.31 170 ASN A CA 1
ATOM 1372 C C . ASN A 1 170 ? 7.058 12.574 3.750 1.00 94.31 170 ASN A C 1
ATOM 1374 O O . ASN A 1 170 ? 6.102 12.256 3.037 1.00 94.31 170 ASN A O 1
ATOM 1378 N N . VAL A 1 171 ? 7.655 11.706 4.572 1.00 96.00 171 VAL A N 1
ATOM 1379 C CA . VAL A 1 171 ? 7.161 10.341 4.807 1.00 96.00 171 VAL A CA 1
ATOM 1380 C C . VAL A 1 171 ? 6.408 10.291 6.128 1.00 96.00 171 VAL A C 1
ATOM 1382 O O . VAL A 1 171 ? 6.940 10.672 7.165 1.00 96.00 171 VAL A O 1
ATOM 1385 N N . PHE A 1 172 ? 5.180 9.795 6.090 1.00 96.25 172 PHE A N 1
ATOM 1386 C CA . PHE A 1 172 ? 4.354 9.555 7.267 1.00 96.25 172 PHE A CA 1
ATOM 1387 C C . PHE A 1 172 ? 4.116 8.057 7.372 1.00 96.25 172 PHE A C 1
ATOM 1389 O O . PHE A 1 172 ? 3.493 7.468 6.489 1.00 96.25 172 PHE A O 1
ATOM 1396 N N . LEU A 1 173 ? 4.637 7.447 8.428 1.00 96.44 173 LEU A N 1
ATOM 1397 C CA . LEU A 1 173 ? 4.562 6.016 8.662 1.00 96.44 173 LEU A CA 1
ATOM 1398 C C . LEU A 1 173 ? 3.666 5.750 9.874 1.00 96.44 173 LEU A C 1
ATOM 1400 O O . LEU A 1 173 ? 4.026 6.089 11.002 1.00 96.44 173 LEU A O 1
ATOM 1404 N N . GLU A 1 174 ? 2.506 5.144 9.643 1.00 96.06 174 GLU A N 1
ATOM 1405 C CA . GLU A 1 174 ? 1.539 4.810 10.688 1.00 96.06 174 GLU A CA 1
ATOM 1406 C C . GLU A 1 174 ? 1.448 3.291 10.872 1.00 96.06 174 GLU A C 1
ATOM 1408 O O . GLU A 1 174 ? 0.989 2.558 9.992 1.00 96.06 174 GLU A O 1
ATOM 1413 N N . PHE A 1 175 ? 1.833 2.813 12.053 1.00 95.69 175 PHE A N 1
ATOM 1414 C CA . PHE A 1 175 ? 1.622 1.431 12.468 1.00 95.69 175 PHE A CA 1
ATOM 1415 C C . PHE A 1 175 ? 0.289 1.309 13.199 1.00 95.69 175 PHE A C 1
ATOM 1417 O O . PHE A 1 175 ? 0.163 1.674 14.369 1.00 95.69 175 PHE A O 1
ATOM 1424 N N . LEU A 1 176 ? -0.718 0.784 12.505 1.00 93.44 176 LEU A N 1
ATOM 1425 C CA . LEU A 1 176 ? -2.033 0.479 13.071 1.00 93.44 176 LEU A CA 1
ATOM 1426 C C . LEU A 1 176 ? -2.101 -0.914 13.705 1.00 93.44 176 LEU A C 1
ATOM 1428 O O . LEU A 1 176 ? -3.061 -1.198 14.420 1.00 93.44 176 LEU A O 1
ATOM 1432 N N . GLY A 1 177 ? -1.109 -1.773 13.455 1.00 88.94 177 GLY A N 1
ATOM 1433 C CA . GLY A 1 177 ? -0.950 -3.075 14.103 1.00 88.94 177 GLY A CA 1
ATOM 1434 C C . GLY A 1 177 ? 0.293 -3.185 14.990 1.00 88.94 177 GLY A C 1
ATOM 1435 O O . GLY A 1 177 ? 0.949 -2.195 15.313 1.00 88.94 177 GLY A O 1
ATOM 1436 N N . LYS A 1 178 ? 0.587 -4.425 15.383 1.00 92.75 178 LYS A N 1
ATOM 1437 C CA . LYS A 1 178 ? 1.785 -4.843 16.120 1.00 92.75 178 LYS A CA 1
ATOM 1438 C C . LYS A 1 178 ? 2.657 -5.750 15.254 1.00 92.75 178 LYS A C 1
ATOM 1440 O O . LYS A 1 178 ? 2.161 -6.294 14.263 1.00 92.75 178 LYS A O 1
ATOM 1445 N N . ASP A 1 179 ? 3.895 -5.968 15.685 1.00 96.81 179 ASP A N 1
ATOM 1446 C CA . ASP A 1 179 ? 4.829 -6.934 15.089 1.00 96.81 179 ASP A CA 1
ATOM 1447 C C . ASP A 1 179 ? 5.140 -6.678 13.593 1.00 96.81 179 ASP A C 1
ATOM 1449 O O . ASP A 1 179 ? 5.470 -7.604 12.851 1.00 96.81 179 ASP A O 1
ATOM 1453 N N . SER A 1 180 ? 5.016 -5.430 13.129 1.00 98.50 180 SER A N 1
ATOM 1454 C CA . SER A 1 180 ? 5.237 -5.040 11.729 1.00 98.50 180 SER A CA 1
ATOM 1455 C C . SER A 1 180 ? 6.611 -4.419 11.504 1.00 98.50 180 SER A C 1
ATOM 1457 O O . SER A 1 180 ? 7.189 -3.808 12.403 1.00 98.50 180 SER A O 1
ATOM 1459 N N . LYS A 1 181 ? 7.139 -4.553 10.284 1.00 98.69 181 LYS A N 1
ATOM 1460 C CA . LYS A 1 181 ? 8.520 -4.180 9.964 1.00 98.69 181 LYS A CA 1
ATOM 1461 C C . LYS A 1 181 ? 8.637 -3.343 8.698 1.00 98.69 181 LYS A C 1
ATOM 1463 O O . LYS A 1 181 ? 7.943 -3.581 7.712 1.00 98.69 181 LYS A O 1
ATOM 1468 N N . VAL A 1 182 ? 9.548 -2.378 8.711 1.00 98.75 182 VAL A N 1
ATOM 1469 C CA . VAL A 1 182 ? 9.873 -1.535 7.557 1.00 98.75 182 VAL A CA 1
ATOM 1470 C C . VAL A 1 182 ? 11.382 -1.497 7.368 1.00 98.75 182 VAL A C 1
ATOM 1472 O O . VAL A 1 182 ? 12.106 -1.095 8.276 1.00 98.75 182 VAL A O 1
ATOM 1475 N N . TYR A 1 183 ? 11.839 -1.867 6.176 1.00 98.81 183 TYR A N 1
ATOM 1476 C CA . TYR A 1 183 ? 13.243 -1.849 5.778 1.00 98.81 183 TYR A CA 1
ATOM 1477 C C . TYR A 1 183 ? 13.429 -0.934 4.567 1.00 98.81 183 TYR A C 1
ATOM 1479 O O . TYR A 1 183 ? 12.811 -1.144 3.521 1.00 98.81 183 TYR A O 1
ATOM 1487 N N . ILE A 1 184 ? 14.283 0.081 4.711 1.00 98.69 184 ILE A N 1
ATOM 1488 C CA . ILE A 1 184 ? 14.574 1.073 3.670 1.00 98.69 184 ILE A CA 1
ATOM 1489 C C . ILE A 1 184 ? 16.054 1.013 3.297 1.00 98.69 184 ILE A C 1
ATOM 1491 O O . ILE A 1 184 ? 16.920 1.248 4.142 1.00 98.69 184 ILE A O 1
ATOM 1495 N N . GLY A 1 185 ? 16.321 0.714 2.026 1.00 98.69 185 GLY A N 1
ATOM 1496 C CA . GLY A 1 185 ? 17.658 0.562 1.463 1.00 98.69 185 GLY A CA 1
ATOM 1497 C C . GLY A 1 185 ? 18.451 1.861 1.311 1.00 98.69 185 GLY A C 1
ATOM 1498 O O . GLY A 1 185 ? 17.998 2.969 1.616 1.00 98.69 185 GLY A O 1
ATOM 1499 N N . GLU A 1 186 ? 19.674 1.712 0.810 1.00 98.44 186 GLU A N 1
ATOM 1500 C CA . GLU A 1 186 ? 20.608 2.814 0.603 1.00 98.44 186 GLU A CA 1
ATOM 1501 C C . GLU A 1 186 ? 20.090 3.802 -0.453 1.00 98.44 186 GLU A C 1
ATOM 1503 O O . GLU A 1 186 ? 19.553 3.389 -1.478 1.00 98.44 186 GLU A O 1
ATOM 1508 N N . ASN A 1 187 ? 20.287 5.112 -0.260 1.00 97.81 187 ASN A N 1
ATOM 1509 C CA . ASN A 1 187 ? 19.972 6.142 -1.260 1.00 97.81 187 ASN A CA 1
ATOM 1510 C C . ASN A 1 187 ? 18.505 6.137 -1.738 1.00 97.81 187 ASN A C 1
ATOM 1512 O O . ASN A 1 187 ? 18.199 6.643 -2.818 1.00 97.81 187 ASN A O 1
ATOM 1516 N N . VAL A 1 188 ? 17.580 5.585 -0.946 1.00 98.44 188 VAL A N 1
ATOM 1517 C CA . VAL A 1 188 ? 16.143 5.696 -1.214 1.00 98.44 188 VAL A CA 1
ATOM 1518 C C . VAL A 1 188 ? 15.704 7.142 -1.001 1.00 98.44 188 VAL A C 1
ATOM 1520 O O . VAL A 1 188 ? 15.996 7.745 0.034 1.00 98.44 188 VAL A O 1
ATOM 1523 N N . SER A 1 189 ? 14.965 7.696 -1.962 1.00 97.50 189 SER A N 1
ATOM 1524 C CA . SER A 1 189 ? 14.362 9.026 -1.853 1.00 97.50 189 SER A CA 1
ATOM 1525 C C . SER A 1 189 ? 12.896 8.984 -2.255 1.00 97.50 189 SER A C 1
ATOM 1527 O O . SER A 1 189 ? 12.522 9.244 -3.402 1.00 97.50 189 SER A O 1
ATOM 1529 N N . MET A 1 190 ? 12.058 8.629 -1.285 1.00 97.12 190 MET A N 1
ATOM 1530 C CA . MET A 1 190 ? 10.613 8.539 -1.454 1.00 97.12 190 MET A CA 1
ATOM 1531 C C . MET A 1 190 ? 9.859 9.501 -0.536 1.00 97.12 190 MET A C 1
ATOM 1533 O O . MET A 1 190 ? 10.414 10.022 0.433 1.00 97.12 190 MET A O 1
ATOM 1537 N N . GLN A 1 191 ? 8.592 9.730 -0.879 1.00 97.06 191 GLN A N 1
ATOM 1538 C CA . GLN A 1 191 ? 7.642 10.570 -0.152 1.00 97.06 191 GLN A CA 1
ATOM 1539 C C . GLN A 1 191 ? 6.298 9.849 -0.064 1.00 97.06 191 GLN A C 1
ATOM 1541 O O . GLN A 1 191 ? 5.949 9.107 -0.985 1.00 97.06 191 GLN A O 1
ATOM 1546 N N . GLY A 1 192 ? 5.499 10.121 0.968 1.00 96.19 192 GLY A N 1
ATOM 1547 C CA . GLY A 1 192 ? 4.110 9.666 1.012 1.00 96.19 192 GLY A CA 1
ATOM 1548 C C . GLY A 1 192 ? 3.617 9.215 2.378 1.00 96.19 192 GLY A C 1
ATOM 1549 O O . GLY A 1 192 ? 4.241 9.47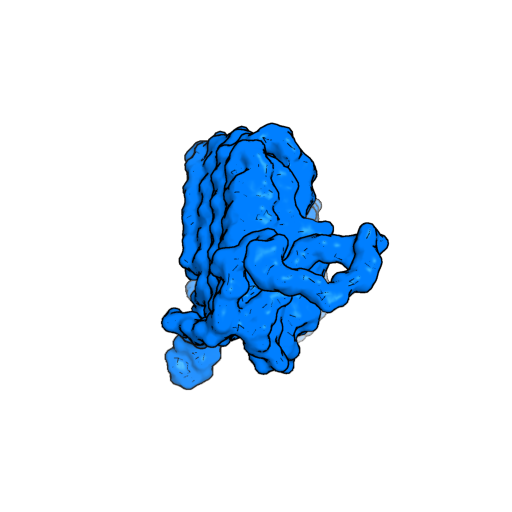7 3.401 1.00 96.19 192 GLY A O 1
ATOM 1550 N N . GLN A 1 193 ? 2.451 8.573 2.378 1.00 97.94 193 GLN A N 1
ATOM 1551 C CA . GLN A 1 193 ? 1.792 8.069 3.582 1.00 97.94 193 GLN A CA 1
ATOM 1552 C C . GLN A 1 193 ? 1.706 6.552 3.503 1.00 97.94 193 GLN A C 1
ATOM 1554 O O . GLN A 1 193 ? 1.133 6.010 2.552 1.00 97.94 193 GLN A O 1
ATOM 1559 N N . TRP A 1 194 ? 2.291 5.877 4.483 1.00 98.19 194 TRP A N 1
ATOM 1560 C CA . TRP A 1 194 ? 2.413 4.429 4.515 1.00 98.19 194 TRP A CA 1
ATOM 1561 C C . TRP A 1 194 ? 1.788 3.904 5.800 1.00 98.19 194 TRP A C 1
ATOM 1563 O O . TRP A 1 194 ? 2.109 4.356 6.898 1.00 98.19 194 TRP A O 1
ATOM 1573 N N . CYS A 1 195 ? 0.890 2.942 5.651 1.00 98.12 195 CYS A N 1
ATOM 1574 C CA . CYS A 1 195 ? 0.127 2.375 6.745 1.00 98.12 195 CYS A CA 1
ATOM 1575 C C . CYS A 1 195 ? 0.382 0.871 6.841 1.00 98.12 195 CYS A C 1
ATOM 1577 O O . CYS A 1 195 ? 0.304 0.163 5.833 1.00 98.12 195 CYS A O 1
ATOM 1579 N N . LEU A 1 196 ? 0.675 0.392 8.052 1.00 98.06 196 LEU A N 1
ATOM 1580 C CA . LEU A 1 196 ? 0.920 -1.018 8.331 1.00 98.06 196 LEU A CA 1
ATOM 1581 C C . LEU A 1 196 ? -0.098 -1.572 9.330 1.00 98.06 196 LEU A C 1
ATOM 1583 O O . LEU A 1 196 ? -0.266 -1.040 10.429 1.00 98.06 196 LEU A O 1
ATOM 1587 N N . GLY A 1 197 ? -0.745 -2.673 8.951 1.00 97.25 197 GLY A N 1
ATOM 1588 C CA . GLY A 1 197 ? -1.554 -3.518 9.824 1.00 97.25 197 GLY A CA 1
ATOM 1589 C C . GLY A 1 197 ? -0.699 -4.414 10.722 1.00 97.25 197 GLY A C 1
ATOM 1590 O O . GLY A 1 197 ? 0.449 -4.101 11.018 1.00 97.25 197 GLY A O 1
ATOM 1591 N N . VAL A 1 198 ? -1.268 -5.527 11.192 1.00 96.44 198 VAL A N 1
ATOM 1592 C CA . VAL A 1 198 ? -0.579 -6.494 12.067 1.00 96.44 198 VAL A CA 1
ATOM 1593 C C . VAL A 1 198 ? 0.355 -7.391 11.253 1.00 96.44 198 VAL A C 1
ATOM 1595 O O . VAL A 1 198 ? -0.050 -7.902 10.206 1.00 96.44 198 VAL A O 1
ATOM 1598 N N . GLY A 1 199 ? 1.578 -7.595 11.752 1.00 97.69 199 GLY A N 1
ATOM 1599 C CA . GLY A 1 199 ? 2.549 -8.556 11.223 1.00 97.69 199 GLY A CA 1
ATOM 1600 C C . GLY A 1 199 ? 2.972 -8.320 9.774 1.00 97.69 199 GLY A C 1
ATOM 1601 O O . GLY A 1 199 ? 3.330 -9.270 9.085 1.00 97.69 199 GLY A O 1
ATOM 1602 N N . CYS A 1 200 ? 2.854 -7.091 9.278 1.00 98.69 200 CYS A N 1
ATOM 1603 C CA . CYS A 1 200 ? 3.125 -6.743 7.889 1.00 98.69 200 CYS A CA 1
ATOM 1604 C C . CYS A 1 200 ? 4.579 -6.319 7.692 1.00 98.69 200 CYS A C 1
ATOM 1606 O O . CYS A 1 200 ? 5.208 -5.793 8.609 1.00 98.69 200 CYS A O 1
ATOM 1608 N N . THR A 1 201 ? 5.089 -6.475 6.471 1.00 98.88 201 THR A N 1
ATOM 1609 C CA . THR A 1 201 ? 6.442 -6.025 6.118 1.00 98.88 201 THR A CA 1
ATOM 1610 C C . THR A 1 201 ? 6.427 -5.114 4.893 1.00 98.88 201 THR A C 1
ATOM 1612 O O . THR A 1 201 ? 5.751 -5.407 3.910 1.00 98.88 201 THR A O 1
ATOM 1615 N N . ILE A 1 202 ? 7.194 -4.023 4.930 1.00 98.88 202 ILE A N 1
ATOM 1616 C CA . ILE A 1 202 ? 7.536 -3.215 3.751 1.00 98.88 202 ILE A CA 1
ATOM 1617 C C . ILE A 1 202 ? 9.051 -3.277 3.552 1.00 98.88 202 ILE A C 1
ATOM 1619 O O . ILE A 1 202 ? 9.803 -2.853 4.427 1.00 98.88 202 ILE A O 1
ATOM 1623 N N . ASN A 1 203 ? 9.489 -3.755 2.389 1.00 98.88 203 ASN A N 1
ATOM 1624 C CA . ASN A 1 203 ? 10.882 -3.732 1.950 1.00 98.88 203 ASN A CA 1
ATOM 1625 C C . ASN A 1 203 ? 11.015 -2.794 0.749 1.00 98.88 203 ASN A C 1
ATOM 1627 O O . ASN A 1 203 ? 10.322 -2.985 -0.252 1.00 98.88 203 ASN A O 1
ATOM 1631 N N . ILE A 1 204 ? 11.905 -1.803 0.834 1.00 98.88 204 ILE A N 1
ATOM 1632 C CA . ILE A 1 204 ? 1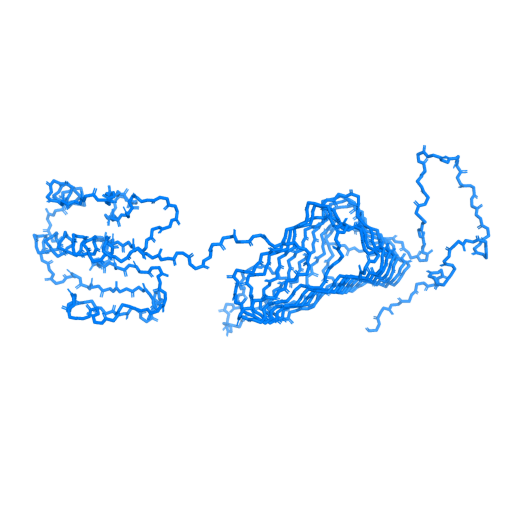2.218 -0.897 -0.278 1.00 98.88 204 ILE A CA 1
ATOM 1633 C C . ILE A 1 204 ? 13.707 -0.987 -0.596 1.00 98.88 204 ILE A C 1
ATOM 1635 O O . ILE A 1 204 ? 14.545 -0.588 0.214 1.00 98.88 204 ILE A O 1
ATOM 1639 N N . GLY A 1 205 ? 14.020 -1.500 -1.785 1.00 98.81 205 GLY A N 1
ATOM 1640 C CA . GLY A 1 205 ? 15.376 -1.650 -2.290 1.00 98.81 205 GLY A CA 1
ATOM 1641 C C . GLY A 1 205 ? 16.077 -0.317 -2.544 1.00 98.81 205 GLY A C 1
ATOM 1642 O O . GLY A 1 205 ? 15.452 0.735 -2.712 1.00 98.81 205 GLY A O 1
ATOM 1643 N N . SER A 1 206 ? 17.405 -0.377 -2.563 1.00 98.75 206 SER A N 1
ATOM 1644 C CA . SER A 1 206 ? 18.296 0.776 -2.691 1.00 98.75 206 SER A CA 1
ATOM 1645 C C . SER A 1 206 ? 18.024 1.599 -3.953 1.00 98.75 206 SER A C 1
ATOM 1647 O O . SER A 1 206 ? 17.579 1.071 -4.966 1.00 98.75 206 SER A O 1
ATOM 1649 N N . LYS A 1 207 ? 18.324 2.903 -3.924 1.00 98.19 207 LYS A N 1
ATOM 1650 C CA . LYS A 1 207 ? 18.213 3.848 -5.059 1.00 98.19 207 LYS A CA 1
ATOM 1651 C C . LYS A 1 207 ? 16.794 4.045 -5.610 1.00 98.19 207 LYS A C 1
ATOM 1653 O O . LYS A 1 207 ? 16.613 4.734 -6.612 1.00 98.19 207 LYS A O 1
ATOM 1658 N N . THR A 1 208 ? 15.776 3.488 -4.959 1.00 98.75 208 THR A N 1
ATOM 1659 C CA . THR A 1 208 ? 14.383 3.703 -5.348 1.00 98.75 208 THR A CA 1
ATOM 1660 C C . THR A 1 208 ? 13.946 5.134 -5.037 1.00 98.75 208 THR A C 1
ATOM 1662 O O . THR A 1 208 ? 14.190 5.665 -3.949 1.00 98.75 208 THR A O 1
ATOM 1665 N N . THR A 1 209 ? 13.289 5.779 -6.001 1.00 98.69 209 THR A N 1
ATOM 1666 C CA . THR A 1 209 ? 12.889 7.187 -5.905 1.00 98.69 209 THR A CA 1
ATOM 1667 C C . THR A 1 209 ? 11.414 7.404 -6.210 1.00 98.69 209 THR A C 1
ATOM 1669 O O . THR A 1 209 ? 10.795 6.632 -6.942 1.00 98.69 209 THR A O 1
ATOM 1672 N N . SER A 1 210 ? 10.845 8.486 -5.671 1.00 98.38 210 SER A N 1
ATOM 1673 C CA . SER A 1 210 ? 9.521 8.975 -6.066 1.00 98.38 210 SER A CA 1
ATOM 1674 C C . SER A 1 210 ? 9.511 10.481 -6.326 1.00 98.38 210 SER A C 1
ATOM 1676 O O . SER A 1 210 ? 10.022 11.256 -5.508 1.00 98.38 210 SER A O 1
ATOM 1678 N N . THR A 1 211 ? 8.854 10.923 -7.401 1.00 95.00 211 THR A N 1
ATOM 1679 C CA . THR A 1 211 ? 8.684 12.359 -7.683 1.00 95.00 211 THR A CA 1
ATOM 1680 C C . THR A 1 211 ? 7.839 13.047 -6.612 1.00 95.00 211 THR A C 1
ATOM 1682 O O . THR A 1 211 ? 8.220 14.105 -6.120 1.00 95.00 211 THR A O 1
ATOM 1685 N N . ASN A 1 212 ? 6.723 12.434 -6.223 1.00 92.81 212 ASN A N 1
ATOM 1686 C CA . ASN A 1 212 ? 5.706 12.955 -5.301 1.00 92.81 212 ASN A CA 1
ATOM 1687 C C . ASN A 1 212 ? 5.104 11.792 -4.489 1.00 92.81 212 ASN A C 1
ATOM 1689 O O . ASN A 1 212 ? 5.540 10.658 -4.688 1.00 92.81 212 ASN A O 1
ATOM 1693 N N . PRO A 1 213 ? 4.148 12.038 -3.569 1.00 95.44 213 PRO A N 1
ATOM 1694 C CA . PRO A 1 213 ? 3.648 11.009 -2.665 1.00 95.44 213 PRO A CA 1
ATOM 1695 C C . PRO A 1 213 ? 3.256 9.689 -3.337 1.00 95.44 213 PRO A C 1
ATOM 1697 O O . PRO A 1 213 ? 2.512 9.668 -4.323 1.00 95.44 213 PRO A O 1
ATOM 1700 N N . VAL A 1 214 ? 3.742 8.602 -2.739 1.00 98.50 214 VAL A N 1
ATOM 1701 C CA . VAL A 1 214 ? 3.310 7.222 -2.958 1.00 98.50 214 VAL A CA 1
ATOM 1702 C C . VAL A 1 214 ? 2.565 6.764 -1.709 1.00 98.50 214 VAL A C 1
ATOM 1704 O O . VAL A 1 214 ? 3.101 6.810 -0.600 1.00 98.50 214 VAL A O 1
ATOM 1707 N N . TYR A 1 215 ? 1.324 6.332 -1.887 1.00 98.75 215 TYR A N 1
ATOM 1708 C CA . TYR A 1 215 ? 0.455 5.869 -0.812 1.00 98.75 215 TYR A CA 1
ATOM 1709 C C . TYR A 1 215 ? 0.561 4.355 -0.684 1.00 98.75 215 TYR A C 1
ATOM 1711 O O . TYR A 1 215 ? 0.317 3.639 -1.655 1.00 98.75 215 TYR A O 1
ATOM 1719 N N . ILE A 1 216 ? 0.912 3.868 0.504 1.00 98.81 216 ILE A N 1
ATOM 1720 C CA . ILE A 1 216 ? 1.117 2.439 0.758 1.00 98.81 216 ILE A CA 1
ATOM 1721 C C . ILE A 1 216 ? 0.186 1.983 1.877 1.00 98.81 216 ILE A C 1
ATOM 1723 O O . ILE A 1 216 ? 0.093 2.620 2.925 1.00 98.81 216 ILE A O 1
ATOM 1727 N N . THR A 1 217 ? -0.503 0.864 1.682 1.00 98.69 217 THR A N 1
ATOM 1728 C CA . THR A 1 217 ? -1.201 0.161 2.762 1.00 98.69 217 THR A CA 1
ATOM 1729 C C . THR A 1 217 ? -0.872 -1.321 2.695 1.00 98.69 217 THR A C 1
ATOM 1731 O O . THR A 1 217 ? -1.046 -1.953 1.655 1.00 98.69 217 THR A O 1
ATOM 1734 N N . VAL A 1 218 ? -0.374 -1.869 3.799 1.00 98.62 218 VAL A N 1
ATOM 1735 C CA . VAL A 1 218 ? -0.157 -3.309 3.954 1.00 98.62 218 VAL A CA 1
ATOM 1736 C C . VAL A 1 218 ? -0.964 -3.811 5.143 1.00 98.62 218 VAL A C 1
ATOM 1738 O O . VAL A 1 218 ? -0.927 -3.203 6.212 1.00 98.62 218 VAL A O 1
ATOM 1741 N N . ALA A 1 219 ? -1.718 -4.895 4.974 1.00 98.06 219 ALA A N 1
ATOM 1742 C CA . ALA A 1 219 ? -2.555 -5.449 6.037 1.00 98.06 219 ALA A CA 1
ATOM 1743 C C . ALA A 1 219 ? -2.575 -6.983 6.035 1.00 98.06 219 ALA A C 1
ATOM 1745 O O . ALA A 1 219 ? -2.289 -7.616 5.027 1.00 98.06 219 ALA A O 1
ATOM 1746 N N . GLU A 1 220 ? -2.976 -7.573 7.163 1.00 97.12 220 GLU A N 1
ATOM 1747 C CA . GLU A 1 220 ? -3.173 -9.024 7.332 1.00 97.12 220 GLU A CA 1
ATOM 1748 C C . GLU A 1 220 ? -1.918 -9.871 7.077 1.00 97.12 220 GLU A C 1
ATOM 1750 O O . GLU A 1 220 ? -1.947 -10.817 6.297 1.00 97.12 220 GLU A O 1
ATOM 1755 N N . HIS A 1 221 ? -0.812 -9.555 7.756 1.00 98.38 221 HIS A N 1
ATOM 1756 C CA . HIS A 1 221 ? 0.441 -10.320 7.680 1.00 98.38 221 HIS A CA 1
ATOM 1757 C C . HIS A 1 221 ? 1.110 -10.379 6.293 1.00 98.38 221 HIS A C 1
ATOM 1759 O O . HIS A 1 221 ? 2.001 -11.195 6.068 1.00 98.38 221 HIS A O 1
ATOM 1765 N N . THR A 1 222 ? 0.704 -9.517 5.359 1.00 98.81 222 THR A N 1
ATOM 1766 C CA . THR A 1 222 ? 1.299 -9.471 4.015 1.00 98.81 222 THR A CA 1
ATOM 1767 C C . THR A 1 222 ? 2.614 -8.701 3.964 1.00 98.81 222 THR A C 1
ATOM 1769 O O . THR A 1 222 ? 2.897 -7.837 4.802 1.00 98.81 222 THR A O 1
ATOM 1772 N N . THR A 1 223 ? 3.372 -8.956 2.904 1.00 98.88 223 THR A N 1
ATOM 1773 C CA . THR A 1 223 ? 4.604 -8.255 2.559 1.00 98.88 223 THR A CA 1
ATOM 1774 C C . THR A 1 223 ? 4.445 -7.444 1.272 1.00 98.88 223 THR A C 1
ATOM 1776 O O . THR A 1 223 ? 3.944 -7.931 0.257 1.00 98.88 223 THR A O 1
ATOM 1779 N N . LEU A 1 224 ? 4.926 -6.202 1.300 1.00 98.94 224 LEU A N 1
ATOM 1780 C CA . LEU A 1 224 ? 5.255 -5.423 0.111 1.00 98.94 224 LEU A CA 1
ATOM 1781 C C . LEU A 1 224 ? 6.770 -5.455 -0.095 1.00 98.94 224 LEU A C 1
ATOM 1783 O O 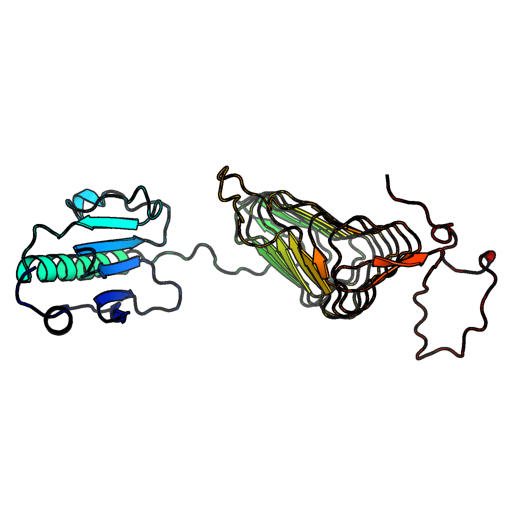. LEU A 1 224 ? 7.518 -4.987 0.762 1.00 98.94 224 LEU A O 1
ATOM 1787 N N . SER A 1 225 ? 7.207 -5.941 -1.253 1.00 98.88 225 SER A N 1
ATOM 1788 C CA . SER A 1 225 ? 8.609 -5.909 -1.672 1.00 98.88 225 SER A CA 1
ATOM 1789 C C . SER A 1 225 ? 8.763 -5.048 -2.918 1.00 98.88 225 SER A C 1
ATOM 1791 O O . SER A 1 225 ? 8.191 -5.366 -3.959 1.00 98.88 225 SER A O 1
ATOM 1793 N N . ILE A 1 226 ? 9.533 -3.968 -2.808 1.00 98.94 226 ILE A N 1
ATOM 1794 C CA . ILE A 1 226 ? 9.950 -3.106 -3.915 1.00 98.94 226 ILE A CA 1
ATOM 1795 C C . ILE A 1 226 ? 11.448 -3.309 -4.118 1.00 98.94 226 ILE A C 1
ATOM 1797 O O . ILE A 1 226 ? 12.215 -3.138 -3.171 1.00 98.94 226 ILE A O 1
ATOM 1801 N N . GLY A 1 227 ? 11.848 -3.673 -5.333 1.00 98.69 227 GLY A N 1
ATOM 1802 C CA . GLY A 1 227 ? 13.238 -3.889 -5.711 1.00 98.69 227 GLY A CA 1
ATOM 1803 C C . GLY A 1 227 ? 14.083 -2.618 -5.703 1.00 98.69 227 GLY A C 1
ATOM 1804 O O . GLY A 1 227 ? 13.658 -1.532 -5.292 1.00 98.69 227 GLY A O 1
ATOM 1805 N N . GLU A 1 228 ? 15.317 -2.763 -6.158 1.00 98.44 228 GLU A N 1
ATOM 1806 C CA . GLU A 1 228 ? 16.272 -1.668 -6.267 1.00 98.44 228 GLU A CA 1
ATOM 1807 C C . GLU A 1 228 ? 15.991 -0.789 -7.483 1.00 98.44 228 GLU A C 1
ATOM 1809 O O . GLU A 1 228 ? 15.395 -1.219 -8.462 1.00 98.44 228 GLU A O 1
ATOM 1814 N N . ASP A 1 229 ? 16.444 0.460 -7.433 1.00 97.75 229 ASP A N 1
ATOM 1815 C CA . ASP A 1 229 ? 16.438 1.404 -8.550 1.00 97.75 229 ASP A CA 1
ATOM 1816 C C . ASP A 1 229 ? 15.063 1.595 -9.223 1.00 97.75 229 ASP A C 1
ATOM 1818 O O . ASP A 1 229 ? 14.964 1.933 -10.403 1.00 97.75 229 ASP A O 1
ATOM 1822 N N . CYS A 1 230 ? 13.968 1.426 -8.479 1.00 98.69 230 CYS A N 1
ATOM 1823 C CA . CYS A 1 230 ? 12.631 1.706 -8.991 1.00 98.69 230 CYS A CA 1
ATOM 1824 C C . CYS A 1 230 ? 12.381 3.217 -9.092 1.00 98.69 230 CYS A C 1
ATOM 1826 O O . CYS A 1 230 ? 12.979 4.034 -8.380 1.00 98.69 230 CYS A O 1
ATOM 1828 N N . MET A 1 231 ? 11.465 3.612 -9.973 1.00 98.69 231 MET A N 1
ATOM 1829 C CA . MET A 1 231 ? 11.049 5.004 -10.119 1.00 98.69 231 MET A CA 1
ATOM 1830 C C . MET A 1 231 ? 9.538 5.108 -10.035 1.00 98.69 231 MET A C 1
ATOM 1832 O O . MET A 1 231 ? 8.826 4.605 -10.896 1.00 98.69 231 MET A O 1
ATOM 1836 N N . PHE A 1 232 ? 9.045 5.801 -9.021 1.00 98.75 232 PHE A N 1
ATOM 1837 C CA . PHE A 1 232 ? 7.633 6.120 -8.877 1.00 98.75 232 PHE A CA 1
ATOM 1838 C C . PHE A 1 232 ? 7.395 7.565 -9.299 1.00 98.75 232 PHE A C 1
ATOM 1840 O O . PHE A 1 232 ? 8.151 8.475 -8.952 1.00 98.75 232 PHE A O 1
ATOM 1847 N N . ALA A 1 233 ? 6.336 7.790 -10.062 1.00 98.25 233 ALA A N 1
ATOM 1848 C CA . ALA A 1 233 ? 5.920 9.126 -10.434 1.00 98.25 233 ALA A CA 1
ATOM 1849 C C . ALA A 1 233 ? 5.160 9.788 -9.266 1.00 98.25 233 ALA A C 1
ATOM 1851 O O . ALA A 1 233 ? 5.608 9.812 -8.120 1.00 98.25 233 ALA A O 1
ATOM 1852 N N . THR A 1 234 ? 4.028 10.414 -9.571 1.00 96.94 234 THR A N 1
ATOM 1853 C CA . THR A 1 234 ? 3.188 11.118 -8.601 1.00 96.94 234 THR A CA 1
ATOM 1854 C C . THR A 1 234 ? 1.903 10.340 -8.364 1.00 96.94 234 THR A C 1
ATOM 1856 O O . THR A 1 234 ? 1.331 9.809 -9.318 1.00 96.94 234 THR A O 1
ATOM 1859 N N . ASN A 1 235 ? 1.412 10.361 -7.121 1.00 97.00 235 ASN A N 1
ATOM 1860 C CA . ASN A 1 235 ? 0.082 9.880 -6.743 1.00 97.00 235 ASN A CA 1
ATOM 1861 C C . ASN A 1 235 ? -0.123 8.380 -7.009 1.00 97.00 235 ASN A C 1
ATOM 1863 O O . ASN A 1 235 ? -1.198 7.948 -7.416 1.00 97.00 235 ASN A O 1
ATOM 1867 N N . ASN A 1 236 ? 0.928 7.583 -6.824 1.00 98.69 236 ASN A N 1
ATOM 1868 C CA . ASN A 1 236 ? 0.831 6.134 -6.949 1.00 98.69 236 ASN A CA 1
ATOM 1869 C C . ASN A 1 236 ? 0.237 5.521 -5.685 1.00 98.69 236 ASN A C 1
ATOM 1871 O O . ASN A 1 236 ? 0.507 5.992 -4.580 1.00 98.69 236 ASN A O 1
ATOM 1875 N N . GLN A 1 237 ? -0.533 4.450 -5.851 1.00 98.62 237 GLN A N 1
ATOM 1876 C CA . GLN A 1 237 ? -1.143 3.727 -4.743 1.00 98.62 237 GLN A CA 1
ATOM 1877 C C . GLN A 1 237 ? -0.739 2.254 -4.779 1.00 98.62 237 GLN A C 1
ATOM 1879 O O . GLN A 1 237 ? -0.814 1.603 -5.818 1.00 98.62 237 GLN A O 1
ATOM 1884 N N . ILE A 1 238 ? -0.315 1.725 -3.636 1.00 98.88 238 ILE A N 1
ATOM 1885 C CA . ILE A 1 238 ? 0.053 0.321 -3.465 1.00 98.88 238 ILE A CA 1
ATOM 1886 C C . ILE A 1 238 ? -0.714 -0.219 -2.264 1.00 98.88 238 ILE A C 1
ATOM 1888 O O . ILE A 1 238 ? -0.630 0.345 -1.172 1.00 98.88 238 ILE A O 1
ATOM 1892 N N . ARG A 1 239 ? -1.476 -1.295 -2.458 1.00 98.44 239 ARG A N 1
ATOM 1893 C CA . ARG A 1 239 ? -2.255 -1.928 -1.389 1.00 98.44 239 ARG A CA 1
ATOM 1894 C C . ARG A 1 239 ? -2.181 -3.441 -1.470 1.00 98.44 239 ARG A C 1
ATOM 1896 O O . ARG A 1 239 ? -2.377 -3.990 -2.549 1.00 98.44 239 ARG A O 1
ATOM 1903 N N . THR A 1 240 ? -1.961 -4.119 -0.347 1.00 98.62 240 THR A N 1
ATOM 1904 C CA . THR A 1 240 ? -2.079 -5.590 -0.273 1.00 98.62 240 THR A CA 1
ATOM 1905 C C . THR A 1 240 ? -3.502 -6.057 0.055 1.00 98.62 240 THR A C 1
ATOM 1907 O O . THR A 1 240 ? -3.813 -7.238 -0.106 1.00 98.62 240 THR A O 1
ATOM 1910 N N . ASP A 1 241 ? -4.371 -5.130 0.468 1.00 97.44 241 ASP A N 1
ATOM 1911 C CA . ASP A 1 241 ? -5.711 -5.365 1.008 1.00 97.44 241 ASP A CA 1
ATOM 1912 C C . ASP A 1 241 ? -6.820 -4.590 0.271 1.00 97.44 241 ASP A C 1
ATOM 1914 O O . ASP A 1 241 ? -6.560 -3.568 -0.363 1.00 97.44 241 ASP A O 1
ATOM 1918 N N . ASP A 1 242 ? -8.070 -5.027 0.460 1.00 96.44 242 ASP A N 1
ATOM 1919 C CA . ASP A 1 242 ? -9.299 -4.348 0.003 1.00 96.44 242 ASP A CA 1
ATOM 1920 C C . ASP A 1 242 ? -10.018 -3.577 1.147 1.00 96.44 242 ASP A C 1
ATOM 1922 O O . ASP A 1 242 ? -11.180 -3.193 1.016 1.00 96.44 242 ASP A O 1
ATOM 1926 N N . ALA A 1 243 ? -9.357 -3.381 2.293 1.00 94.88 243 ALA A N 1
ATOM 1927 C CA . ALA A 1 243 ? -9.832 -2.800 3.559 1.00 94.88 243 ALA A CA 1
ATOM 1928 C C . ALA A 1 243 ? -10.949 -3.557 4.304 1.00 94.88 243 ALA A C 1
ATOM 1930 O O . ALA A 1 243 ? -10.954 -3.580 5.537 1.00 94.88 243 ALA A O 1
ATOM 1931 N N . HIS A 1 244 ? -11.886 -4.184 3.592 1.00 97.19 244 HIS A N 1
ATOM 1932 C CA . HIS A 1 244 ? -13.041 -4.861 4.181 1.00 97.19 244 HIS A CA 1
ATOM 1933 C C . HIS A 1 244 ? -13.229 -6.278 3.625 1.00 97.19 244 HIS A C 1
ATOM 1935 O O . HIS A 1 244 ? -12.973 -6.521 2.441 1.00 97.19 244 HIS A O 1
ATOM 1941 N N . PRO A 1 245 ? -13.687 -7.233 4.455 1.00 97.50 245 PRO A N 1
ATOM 1942 C CA . PRO A 1 245 ? -13.896 -8.603 4.018 1.00 97.50 245 PRO A CA 1
ATOM 1943 C C . PRO A 1 245 ? -15.117 -8.723 3.094 1.00 97.50 245 PRO A C 1
ATOM 1945 O O . PRO A 1 245 ? -16.174 -8.150 3.345 1.00 97.50 245 PRO A O 1
ATOM 1948 N N . ILE A 1 246 ? -14.968 -9.526 2.044 1.00 97.94 246 ILE A N 1
ATOM 1949 C CA . ILE A 1 246 ? -16.017 -9.929 1.105 1.00 97.94 246 ILE A CA 1
ATOM 1950 C C . ILE A 1 246 ? -16.240 -11.426 1.291 1.00 97.94 246 ILE A C 1
ATOM 1952 O O . ILE A 1 246 ? -15.280 -12.200 1.263 1.00 97.94 246 ILE A O 1
ATOM 1956 N N . TYR A 1 247 ? -17.493 -11.838 1.470 1.00 98.38 247 TYR A N 1
ATOM 1957 C CA . TYR A 1 247 ? -17.862 -13.227 1.736 1.00 98.38 247 TYR A CA 1
ATOM 1958 C C . TYR A 1 247 ? -18.653 -13.826 0.577 1.00 98.38 247 TYR A C 1
ATOM 1960 O O . TYR A 1 247 ? -19.468 -13.155 -0.054 1.00 98.38 247 TYR A O 1
ATOM 1968 N N . ASP A 1 248 ? -18.421 -15.108 0.325 1.00 97.88 248 ASP A N 1
ATOM 1969 C CA . ASP A 1 248 ? -19.241 -15.923 -0.556 1.00 97.88 248 ASP A CA 1
ATOM 1970 C C . ASP A 1 248 ? -20.599 -16.203 0.099 1.00 97.88 248 ASP A C 1
ATOM 1972 O O . ASP A 1 248 ? -20.670 -16.692 1.228 1.00 97.88 248 ASP A O 1
ATOM 1976 N N . VAL A 1 249 ? -21.685 -15.904 -0.615 1.00 97.50 249 VAL A N 1
ATOM 1977 C CA . VAL A 1 249 ? -23.049 -15.967 -0.064 1.00 97.50 249 VAL A CA 1
ATOM 1978 C C . VAL A 1 249 ? -23.560 -17.390 0.167 1.00 97.50 249 VAL A C 1
ATOM 1980 O O . VAL A 1 249 ? -24.512 -17.574 0.920 1.00 97.50 249 VAL A O 1
ATOM 1983 N N . HIS A 1 250 ? -22.949 -18.401 -0.456 1.00 97.69 250 HIS A N 1
ATOM 1984 C CA . HIS A 1 250 ? -23.387 -19.794 -0.343 1.00 97.69 250 HIS A CA 1
ATOM 1985 C C . HIS A 1 250 ? -22.599 -20.565 0.717 1.00 97.69 250 HIS A C 1
ATOM 1987 O O . HIS A 1 250 ? -23.146 -21.420 1.408 1.00 97.69 250 HIS A O 1
ATOM 1993 N N . THR A 1 251 ? -21.309 -20.270 0.847 1.00 97.88 251 THR A N 1
ATOM 1994 C CA . THR A 1 251 ? -20.379 -20.981 1.731 1.00 97.88 251 THR A CA 1
ATOM 1995 C C . THR A 1 251 ? -20.022 -20.194 2.989 1.00 97.88 251 THR A C 1
ATOM 1997 O O . THR A 1 251 ? -19.452 -20.770 3.914 1.00 97.88 251 THR A O 1
ATOM 2000 N N . GLY A 1 252 ? -20.294 -18.884 3.024 1.00 96.81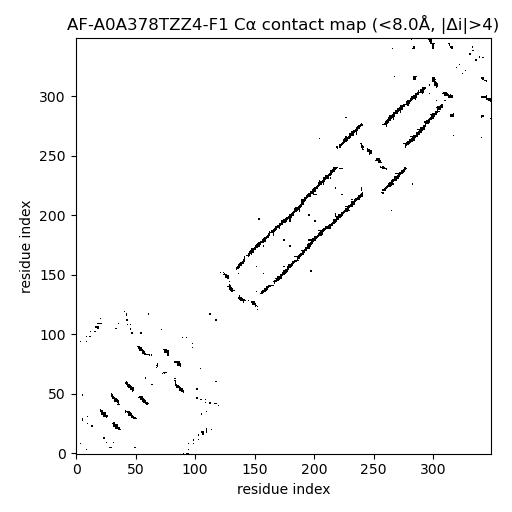 252 GLY A N 1
ATOM 2001 C CA . GLY A 1 252 ? -19.895 -17.982 4.108 1.00 96.81 252 GLY A CA 1
ATOM 2002 C C . GLY A 1 252 ? -18.382 -17.748 4.201 1.00 96.81 252 GLY A C 1
ATOM 2003 O O . GLY A 1 252 ? -17.911 -17.123 5.150 1.00 96.81 252 GLY A O 1
ATOM 2004 N N . LYS A 1 253 ? -17.590 -18.251 3.244 1.00 97.69 253 LYS A N 1
ATOM 2005 C CA . LYS A 1 253 ? -16.129 -18.110 3.247 1.00 97.69 253 LYS A CA 1
ATOM 2006 C C . LYS A 1 253 ? -15.713 -16.731 2.751 1.00 97.69 253 LYS A C 1
ATOM 2008 O O . LYS A 1 253 ? -16.274 -16.216 1.789 1.00 97.69 253 LYS A O 1
ATOM 2013 N N . ARG A 1 254 ? -14.679 -16.154 3.366 1.00 97.75 254 ARG A N 1
ATOM 2014 C CA . ARG A 1 254 ? -14.066 -14.913 2.876 1.00 97.75 254 ARG A CA 1
ATOM 2015 C C . ARG A 1 254 ? -13.333 -15.156 1.549 1.00 97.75 254 ARG A C 1
ATOM 2017 O O . ARG A 1 254 ? -12.582 -16.119 1.433 1.00 97.75 254 ARG A O 1
ATOM 2024 N N . LEU A 1 255 ? -13.524 -14.257 0.583 1.00 97.56 255 LEU A N 1
ATOM 2025 C CA . LEU A 1 255 ? -13.004 -14.345 -0.788 1.00 97.56 255 LEU A CA 1
ATOM 2026 C C . LEU A 1 255 ? -11.775 -13.464 -1.056 1.00 97.56 255 LEU A C 1
ATOM 2028 O O . LEU A 1 255 ? -10.994 -13.756 -1.959 1.00 97.56 255 LEU A O 1
ATOM 2032 N N . ASN A 1 256 ? -11.594 -12.390 -0.290 1.00 97.00 256 ASN A N 1
ATOM 2033 C CA . ASN A 1 256 ? -10.568 -11.372 -0.521 1.00 97.00 256 ASN A CA 1
ATOM 2034 C C . ASN A 1 256 ? -9.590 -11.254 0.660 1.00 97.00 256 ASN A C 1
ATOM 2036 O O . ASN A 1 256 ? -9.409 -10.195 1.265 1.00 97.00 256 ASN A O 1
ATOM 2040 N N . VAL A 1 257 ? -8.988 -12.379 1.035 1.00 97.50 257 VAL A N 1
ATOM 2041 C CA . VAL A 1 257 ? -7.836 -12.354 1.946 1.00 97.50 257 VAL A CA 1
ATOM 2042 C C . VAL A 1 257 ? -6.716 -11.553 1.280 1.00 97.50 257 VAL A C 1
ATOM 2044 O O . VAL A 1 257 ? -6.494 -11.715 0.072 1.00 97.50 257 VAL A O 1
ATOM 2047 N N . SER A 1 258 ? -6.050 -10.684 2.044 1.00 98.38 258 SER A N 1
ATOM 2048 C CA . SER A 1 258 ? -4.949 -9.865 1.532 1.00 98.38 258 SER A CA 1
ATOM 2049 C C . SER A 1 258 ? -3.835 -10.729 0.941 1.00 98.38 258 SER A C 1
ATOM 2051 O O . SER A 1 258 ? -3.634 -11.883 1.327 1.00 98.38 258 SER A O 1
ATOM 2053 N N . LYS A 1 259 ? -3.108 -10.172 -0.026 1.00 98.50 259 LYS A N 1
ATOM 2054 C CA . LYS A 1 259 ? -2.022 -10.867 -0.724 1.00 98.50 259 LYS A CA 1
ATOM 2055 C C . LYS A 1 259 ? -0.822 -9.957 -0.883 1.00 98.50 259 LYS A C 1
ATOM 2057 O O . LYS A 1 259 ? -0.981 -8.761 -1.115 1.00 98.50 259 LYS A O 1
ATOM 2062 N N . ASP A 1 260 ? 0.359 -10.554 -0.846 1.00 98.69 260 ASP A N 1
ATOM 2063 C CA . ASP A 1 260 ? 1.624 -9.856 -1.052 1.00 98.69 260 ASP A CA 1
ATOM 2064 C C . ASP A 1 260 ? 1.675 -9.104 -2.385 1.00 98.69 260 ASP A C 1
ATOM 2066 O O . ASP A 1 260 ? 0.986 -9.443 -3.354 1.00 98.69 260 ASP A O 1
ATOM 2070 N N . VAL A 1 261 ? 2.529 -8.085 -2.431 1.00 98.88 261 VAL A N 1
ATOM 2071 C CA . VAL A 1 261 ? 2.864 -7.347 -3.651 1.00 98.88 261 VAL A CA 1
ATOM 2072 C C . VAL A 1 261 ? 4.370 -7.407 -3.857 1.00 98.88 261 VAL A C 1
ATOM 2074 O O . VAL A 1 261 ? 5.144 -7.097 -2.952 1.00 98.88 261 VAL A O 1
ATOM 2077 N N . THR A 1 262 ? 4.793 -7.776 -5.065 1.00 98.81 262 THR A N 1
ATOM 2078 C CA . THR A 1 262 ? 6.207 -7.804 -5.453 1.00 98.81 262 THR A CA 1
ATOM 2079 C C . THR A 1 262 ? 6.431 -6.932 -6.679 1.00 98.81 262 THR A C 1
ATOM 2081 O O . THR A 1 262 ? 5.828 -7.140 -7.731 1.00 98.81 262 THR A O 1
ATOM 2084 N N . ILE A 1 263 ? 7.320 -5.958 -6.553 1.00 98.81 263 ILE A N 1
ATOM 2085 C CA . ILE A 1 263 ? 7.792 -5.102 -7.635 1.00 98.81 263 ILE A CA 1
ATOM 2086 C C . ILE A 1 263 ? 9.282 -5.393 -7.775 1.00 98.81 263 ILE A C 1
ATOM 2088 O O . ILE A 1 263 ? 10.027 -5.174 -6.825 1.00 98.81 263 ILE A O 1
ATOM 2092 N N . GLY A 1 264 ? 9.693 -5.941 -8.917 1.00 98.31 264 GLY A N 1
ATOM 2093 C CA . GLY A 1 264 ? 11.090 -6.254 -9.199 1.00 98.31 264 GLY A CA 1
ATOM 2094 C C . GLY A 1 264 ? 11.963 -5.008 -9.310 1.00 98.31 264 GLY A C 1
ATOM 2095 O O . GLY A 1 264 ? 11.494 -3.876 -9.189 1.00 98.31 264 GLY A O 1
ATOM 2096 N N . ASP A 1 265 ? 13.243 -5.226 -9.567 1.00 98.12 265 ASP A N 1
ATOM 2097 C CA . ASP A 1 265 ? 14.212 -4.145 -9.691 1.00 98.12 265 ASP A CA 1
ATOM 2098 C C . ASP A 1 265 ? 13.936 -3.291 -10.923 1.00 98.12 265 ASP A C 1
ATOM 2100 O O . ASP A 1 265 ? 13.515 -3.770 -11.980 1.00 98.12 265 ASP A O 1
ATOM 2104 N N . ARG A 1 266 ? 14.223 -2.001 -10.803 1.00 97.69 266 ARG A N 1
ATOM 2105 C CA . ARG A 1 266 ? 14.186 -1.050 -11.902 1.00 97.69 266 ARG A CA 1
ATOM 2106 C C . ARG A 1 266 ? 12.844 -1.067 -12.625 1.00 97.69 266 ARG A C 1
ATOM 2108 O O . ARG A 1 266 ? 12.777 -1.060 -13.850 1.00 97.69 266 ARG A O 1
ATOM 2115 N N . VAL A 1 267 ? 11.758 -1.088 -11.859 1.00 98.62 267 VAL A N 1
ATOM 2116 C CA . VAL A 1 267 ? 10.406 -0.874 -12.378 1.00 98.62 267 VAL A CA 1
ATOM 2117 C C . VAL A 1 267 ? 10.090 0.619 -12.357 1.00 98.62 267 VAL A C 1
ATOM 2119 O O . VAL A 1 267 ? 10.291 1.299 -11.347 1.00 98.62 267 VAL A O 1
ATOM 2122 N N . TRP A 1 268 ? 9.559 1.136 -13.465 1.00 98.75 268 TRP A N 1
ATOM 2123 C CA . TRP A 1 268 ? 9.005 2.486 -13.520 1.00 98.75 268 TRP A CA 1
ATOM 2124 C C . TRP A 1 268 ? 7.490 2.438 -13.350 1.00 98.75 268 TRP A C 1
ATOM 2126 O O . TRP A 1 268 ? 6.784 1.852 -14.163 1.00 98.75 268 TRP A O 1
ATOM 2136 N N . VAL A 1 269 ? 6.972 3.085 -12.308 1.00 98.88 269 VAL A N 1
ATOM 2137 C CA . VAL A 1 269 ? 5.538 3.239 -12.062 1.00 98.88 269 VAL A CA 1
ATOM 2138 C C . VAL A 1 269 ? 5.108 4.661 -12.410 1.00 98.88 269 VAL A C 1
ATOM 2140 O O . VAL A 1 269 ? 5.401 5.613 -11.685 1.00 98.88 269 VAL A O 1
ATOM 2143 N N . ALA A 1 270 ? 4.418 4.822 -13.539 1.00 98.62 270 ALA A N 1
ATOM 2144 C CA . ALA A 1 270 ? 3.988 6.124 -14.031 1.00 98.62 270 ALA A CA 1
ATOM 2145 C C . ALA A 1 270 ? 2.796 6.696 -13.243 1.00 98.62 270 ALA A C 1
ATOM 2147 O O . ALA A 1 270 ? 2.192 6.036 -12.396 1.00 98.62 270 ALA A O 1
ATOM 2148 N N . TYR A 1 271 ? 2.477 7.962 -13.520 1.00 98.62 271 TYR A N 1
ATOM 2149 C CA . TYR A 1 271 ? 1.535 8.791 -12.762 1.00 98.62 271 TYR A CA 1
ATOM 2150 C C . TYR A 1 271 ? 0.216 8.078 -12.432 1.00 98.62 271 TYR A C 1
ATOM 2152 O O . TYR A 1 271 ? -0.434 7.529 -13.321 1.00 98.62 271 TYR A O 1
ATOM 2160 N N . GLY A 1 272 ? -0.208 8.116 -11.168 1.00 98.25 272 GLY A N 1
ATOM 2161 C CA . GLY A 1 272 ? -1.545 7.667 -10.765 1.00 98.25 272 GLY A CA 1
ATOM 2162 C C . GLY A 1 272 ? -1.812 6.161 -10.879 1.00 98.25 272 GLY A C 1
ATOM 2163 O O . GLY A 1 272 ? -2.947 5.737 -10.677 1.00 98.25 272 GLY A O 1
ATOM 2164 N N . ALA A 1 273 ? -0.821 5.336 -11.234 1.00 98.81 273 ALA A N 1
ATOM 2165 C CA . ALA A 1 273 ? -1.009 3.889 -11.303 1.00 98.81 273 ALA A CA 1
ATOM 2166 C C . ALA A 1 273 ? -1.234 3.284 -9.906 1.00 98.81 273 ALA A C 1
ATOM 2168 O O . ALA A 1 273 ? -0.627 3.723 -8.922 1.00 98.81 273 ALA A O 1
ATOM 2169 N N . THR A 1 274 ? -2.091 2.262 -9.849 1.00 98.75 274 THR A N 1
ATOM 2170 C CA . THR A 1 274 ? -2.482 1.543 -8.632 1.00 98.75 274 THR A CA 1
ATOM 2171 C C . THR A 1 274 ? -2.103 0.065 -8.719 1.00 98.75 274 THR A C 1
ATOM 2173 O O . THR A 1 274 ? -2.431 -0.615 -9.695 1.00 98.75 274 THR A O 1
ATOM 2176 N N . ILE A 1 275 ? -1.442 -0.444 -7.681 1.00 98.88 275 ILE A N 1
ATOM 2177 C CA . ILE A 1 275 ? -0.957 -1.824 -7.573 1.00 98.88 275 ILE A CA 1
ATOM 2178 C C . ILE A 1 275 ? -1.656 -2.502 -6.390 1.00 98.88 275 ILE A C 1
ATOM 2180 O O . ILE A 1 275 ? -1.580 -2.019 -5.262 1.00 98.88 275 ILE A O 1
ATOM 2184 N N . TRP A 1 276 ? -2.339 -3.614 -6.656 1.00 98.31 276 TRP A N 1
ATOM 2185 C CA . TRP A 1 276 ? -3.157 -4.353 -5.692 1.00 98.31 276 TRP A CA 1
ATOM 2186 C C . TRP A 1 276 ? -2.534 -5.688 -5.280 1.00 98.31 276 TRP A C 1
ATOM 2188 O O . TRP A 1 276 ? -1.738 -6.270 -6.020 1.00 98.31 276 TRP A O 1
ATOM 2198 N N . GLY A 1 277 ? -2.981 -6.203 -4.132 1.00 98.06 277 GLY A N 1
ATOM 2199 C CA . GLY A 1 277 ? -2.567 -7.483 -3.569 1.00 98.06 277 GLY A CA 1
ATOM 2200 C C . GLY A 1 277 ? -2.621 -8.625 -4.581 1.00 98.06 277 GLY A C 1
ATOM 2201 O O . GLY A 1 277 ? -3.610 -8.811 -5.298 1.00 98.06 277 GLY A O 1
ATOM 2202 N N . GLY A 1 278 ? -1.538 -9.401 -4.629 1.00 97.00 278 GLY A N 1
ATOM 2203 C CA . GLY A 1 278 ? -1.312 -10.478 -5.591 1.00 97.00 278 GLY A CA 1
ATOM 2204 C C . GLY A 1 278 ? -0.619 -10.030 -6.881 1.00 97.00 278 GLY A C 1
ATOM 2205 O O . GLY A 1 278 ? -0.414 -10.851 -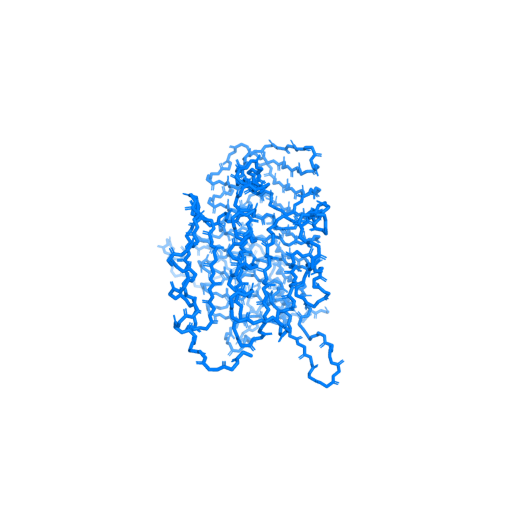7.775 1.00 97.00 278 GLY A O 1
ATOM 2206 N N . ALA A 1 279 ? -0.263 -8.750 -7.018 1.00 98.38 279 ALA A N 1
ATOM 2207 C CA . ALA A 1 279 ? 0.541 -8.283 -8.139 1.00 98.38 279 ALA A CA 1
ATOM 2208 C C . ALA A 1 279 ? 2.015 -8.700 -7.996 1.00 98.38 279 ALA A C 1
ATOM 2210 O O . ALA A 1 279 ? 2.630 -8.509 -6.945 1.00 98.38 279 ALA A O 1
ATOM 2211 N N . LYS A 1 280 ? 2.590 -9.202 -9.095 1.00 98.50 280 LYS A N 1
ATOM 2212 C CA . LYS A 1 280 ? 4.035 -9.403 -9.267 1.00 98.50 280 LYS A CA 1
ATOM 2213 C C . LYS A 1 280 ? 4.466 -8.728 -10.563 1.00 98.50 280 LYS A C 1
ATOM 2215 O O . LYS A 1 280 ? 3.938 -9.070 -11.617 1.00 98.50 280 LYS A O 1
ATOM 2220 N N . ILE A 1 281 ? 5.373 -7.763 -10.497 1.00 98.62 281 ILE A N 1
ATOM 2221 C CA . ILE A 1 281 ? 5.852 -7.021 -11.669 1.00 98.62 281 ILE A CA 1
ATOM 2222 C C . ILE A 1 281 ? 7.323 -7.364 -11.869 1.00 98.62 281 ILE A C 1
ATOM 2224 O O . ILE A 1 281 ? 8.130 -7.093 -10.982 1.00 98.62 281 ILE A O 1
ATOM 2228 N N . GLY A 1 282 ? 7.667 -7.964 -13.009 1.00 97.88 282 GLY A N 1
ATOM 2229 C CA . GLY A 1 282 ? 9.047 -8.331 -13.312 1.00 97.88 282 GLY A CA 1
ATOM 2230 C C . GLY A 1 282 ? 9.947 -7.113 -13.522 1.00 97.88 282 GLY A C 1
ATOM 2231 O O . GLY A 1 282 ? 9.487 -6.055 -13.965 1.00 97.88 282 GLY A O 1
ATOM 2232 N N . SER A 1 283 ? 11.236 -7.281 -13.228 1.00 97.38 283 SER A N 1
ATOM 2233 C CA . SER A 1 283 ? 12.247 -6.222 -13.285 1.00 97.38 283 SER A CA 1
ATOM 2234 C C . SER A 1 283 ? 12.321 -5.524 -14.651 1.00 97.38 283 SER A C 1
ATOM 2236 O O . SER A 1 283 ? 11.963 -6.096 -15.679 1.00 97.38 283 SER A O 1
ATOM 2238 N N . GLY A 1 284 ? 12.750 -4.262 -14.687 1.00 96.62 284 GLY A N 1
ATOM 2239 C CA . GLY A 1 284 ? 12.883 -3.486 -15.930 1.00 96.62 284 GLY A CA 1
ATOM 2240 C C . GLY A 1 284 ? 11.559 -3.073 -16.594 1.00 96.62 284 GLY A C 1
ATOM 2241 O O . GLY A 1 284 ? 11.578 -2.414 -17.634 1.00 96.62 284 GLY A O 1
ATOM 2242 N N . SER A 1 285 ? 10.410 -3.448 -16.024 1.00 98.19 285 SER A N 1
ATOM 2243 C CA . SER A 1 285 ? 9.089 -3.156 -16.593 1.00 98.19 285 SER A CA 1
ATOM 2244 C C . SER A 1 285 ? 8.619 -1.724 -16.329 1.00 98.19 285 SER A C 1
ATOM 2246 O O . SER A 1 285 ? 9.087 -1.039 -15.419 1.00 98.19 285 SER A O 1
ATOM 2248 N N . ILE A 1 286 ? 7.634 -1.287 -17.112 1.00 98.75 286 ILE A N 1
ATOM 2249 C CA . ILE A 1 286 ? 7.002 0.027 -17.014 1.00 98.75 286 ILE A CA 1
ATOM 2250 C C . ILE A 1 286 ? 5.504 -0.152 -16.771 1.00 98.75 286 ILE A C 1
ATOM 2252 O O . ILE A 1 286 ? 4.805 -0.763 -17.576 1.00 98.75 286 ILE A O 1
ATOM 2256 N N . VAL A 1 287 ? 4.990 0.423 -15.688 1.00 98.88 287 VAL A N 1
ATOM 2257 C CA . VAL A 1 287 ? 3.557 0.537 -15.403 1.00 98.88 287 VAL A CA 1
ATOM 2258 C C . VAL A 1 287 ? 3.060 1.867 -15.948 1.00 98.88 287 VAL A C 1
ATOM 2260 O O . VAL A 1 287 ? 3.441 2.926 -15.456 1.00 98.88 287 VAL A O 1
ATOM 2263 N N . GLY A 1 288 ? 2.202 1.820 -16.962 1.00 98.75 288 GLY A N 1
ATOM 2264 C CA . GLY A 1 288 ? 1.610 2.996 -17.588 1.00 98.75 288 GLY A CA 1
ATOM 2265 C C . GLY A 1 288 ? 0.723 3.792 -16.630 1.00 98.75 288 GLY A C 1
ATOM 2266 O O . GLY A 1 288 ? 0.177 3.253 -15.661 1.00 98.75 288 GLY A O 1
ATOM 2267 N N . ALA A 1 289 ? 0.552 5.081 -16.920 1.00 98.62 289 ALA A N 1
ATOM 2268 C CA . ALA A 1 289 ? -0.215 5.989 -16.073 1.00 98.62 289 ALA A CA 1
ATOM 2269 C C . ALA A 1 289 ? -1.655 5.491 -15.852 1.00 98.62 289 ALA A C 1
ATOM 2271 O O . ALA A 1 289 ? -2.264 4.917 -16.755 1.00 98.62 289 ALA A O 1
ATOM 2272 N N . PHE A 1 290 ? -2.181 5.701 -14.642 1.00 98.62 290 PHE A N 1
ATOM 2273 C CA . PHE A 1 290 ? -3.532 5.308 -14.211 1.00 98.62 290 PHE A CA 1
ATOM 2274 C C . PHE A 1 290 ? -3.886 3.818 -14.366 1.00 98.62 290 PHE A C 1
ATOM 2276 O O . PHE A 1 290 ? -5.058 3.443 -14.328 1.00 98.62 290 PHE A O 1
ATOM 2283 N N . SER A 1 291 ? -2.894 2.943 -14.531 1.00 98.81 291 SER A N 1
ATOM 2284 C CA . SER A 1 291 ? -3.145 1.508 -14.679 1.00 98.81 291 SER A CA 1
ATOM 2285 C C . SER A 1 291 ? -3.550 0.858 -13.359 1.00 98.81 291 SER A C 1
ATOM 2287 O O . SER A 1 291 ? -3.089 1.267 -12.295 1.00 98.81 291 SER A O 1
ATOM 2289 N N . VAL A 1 292 ? -4.362 -0.200 -13.437 1.00 98.69 292 VAL A N 1
ATOM 2290 C CA . VAL A 1 292 ? -4.752 -1.025 -12.283 1.00 98.69 292 VAL A CA 1
ATOM 2291 C C . VAL A 1 292 ? -4.139 -2.414 -12.425 1.00 98.69 292 VAL A C 1
ATOM 2293 O O . VAL A 1 292 ? -4.550 -3.214 -13.272 1.00 98.69 292 VAL A O 1
ATOM 2296 N N . VAL A 1 293 ? -3.147 -2.700 -11.583 1.00 98.62 293 VAL A N 1
ATOM 2297 C CA . VAL A 1 293 ? -2.323 -3.914 -11.619 1.00 98.62 293 VAL A CA 1
ATOM 2298 C C . VAL A 1 293 ? -2.753 -4.859 -10.494 1.00 98.62 293 VAL A C 1
ATOM 2300 O O . VAL A 1 293 ? -2.656 -4.501 -9.327 1.00 98.62 293 VAL A O 1
ATOM 2303 N N . LYS A 1 294 ? -3.232 -6.066 -10.830 1.00 95.62 294 LYS A N 1
ATOM 2304 C CA . LYS A 1 294 ? -3.737 -7.063 -9.852 1.00 95.62 294 LYS A CA 1
ATOM 2305 C C . LYS A 1 294 ? -3.317 -8.511 -10.174 1.00 95.62 294 LYS A C 1
ATOM 2307 O O . LYS A 1 294 ? -3.983 -9.464 -9.786 1.00 95.62 294 LYS A O 1
ATOM 2312 N N . LYS A 1 295 ? -2.259 -8.701 -10.967 1.00 95.12 295 LYS A N 1
ATOM 2313 C CA . LYS A 1 295 ? -1.768 -10.032 -11.367 1.00 95.12 295 LYS A CA 1
ATOM 2314 C C . LYS A 1 295 ? -0.270 -10.013 -11.652 1.00 95.12 295 LYS A C 1
ATOM 2316 O O . LYS A 1 295 ? 0.377 -8.980 -11.486 1.00 95.12 295 LYS A O 1
ATOM 2321 N N . HIS A 1 296 ? 0.260 -11.150 -12.085 1.00 97.50 296 HIS A N 1
ATOM 2322 C CA . HIS A 1 296 ? 1.657 -11.283 -12.474 1.00 97.50 296 HIS A CA 1
ATOM 2323 C C . HIS A 1 296 ? 1.898 -10.733 -13.887 1.00 97.50 296 HIS A C 1
ATOM 2325 O O . HIS A 1 296 ? 1.064 -10.908 -14.783 1.00 97.50 296 HIS A O 1
ATOM 2331 N N . PHE A 1 297 ? 3.041 -10.080 -14.068 1.00 98.00 297 PHE A N 1
ATOM 2332 C CA . PHE A 1 297 ? 3.529 -9.549 -15.334 1.00 98.00 297 PHE A CA 1
ATOM 2333 C C . PHE A 1 297 ? 5.023 -9.861 -15.488 1.00 98.00 297 PHE A C 1
ATOM 2335 O O . PHE A 1 297 ? 5.748 -9.788 -14.493 1.00 98.00 297 PHE A O 1
ATOM 2342 N N . PRO A 1 298 ? 5.478 -10.195 -16.709 1.00 97.31 298 PRO A N 1
ATOM 2343 C CA . PRO A 1 298 ? 6.869 -10.557 -16.973 1.00 97.31 298 PRO A CA 1
ATOM 2344 C C . PRO A 1 298 ? 7.826 -9.369 -16.780 1.00 97.31 298 PRO A C 1
ATOM 2346 O O . PRO A 1 298 ? 7.386 -8.238 -16.571 1.00 97.31 298 PRO A O 1
ATOM 2349 N N . ASN A 1 299 ? 9.136 -9.612 -16.862 1.00 97.44 299 ASN A N 1
ATOM 2350 C CA . ASN A 1 299 ? 10.147 -8.546 -16.905 1.00 97.44 299 ASN A CA 1
ATOM 2351 C C . ASN A 1 299 ? 10.109 -7.770 -18.234 1.00 97.44 299 ASN A C 1
ATOM 2353 O O . ASN A 1 299 ? 9.528 -8.217 -19.226 1.00 97.44 299 ASN A O 1
ATOM 2357 N N . ASN A 1 300 ? 10.775 -6.613 -18.266 1.00 97.44 300 ASN A N 1
ATOM 2358 C CA . ASN A 1 300 ? 11.063 -5.861 -19.492 1.00 97.44 300 ASN A CA 1
ATOM 2359 C C . ASN A 1 300 ? 9.833 -5.618 -20.384 1.00 97.44 300 ASN A C 1
ATOM 2361 O O . ASN A 1 300 ? 9.902 -5.719 -21.610 1.00 97.44 300 ASN A O 1
ATOM 2365 N N . CYS A 1 301 ? 8.679 -5.326 -19.780 1.00 98.00 301 CYS A N 1
ATOM 2366 C CA . CYS A 1 301 ? 7.439 -5.092 -20.511 1.00 98.00 301 CYS A CA 1
ATOM 2367 C C . CYS A 1 301 ? 6.767 -3.771 -20.116 1.00 98.00 301 CYS A C 1
ATOM 2369 O O . CYS A 1 301 ? 6.930 -3.275 -19.003 1.00 98.00 301 CYS A O 1
ATOM 2371 N N . VAL A 1 302 ? 5.981 -3.195 -21.027 1.00 98.69 302 VAL A N 1
ATOM 2372 C CA . VAL A 1 302 ? 5.048 -2.112 -20.698 1.00 98.69 302 VAL A CA 1
ATOM 2373 C C . VAL A 1 302 ? 3.700 -2.730 -20.354 1.00 98.69 302 VAL A C 1
ATOM 2375 O O . VAL A 1 302 ? 3.095 -3.416 -21.187 1.00 98.69 302 VAL A O 1
ATOM 2378 N N . ILE A 1 303 ? 3.210 -2.454 -19.147 1.00 98.50 303 ILE A N 1
ATOM 2379 C CA . ILE A 1 303 ? 1.891 -2.863 -18.668 1.00 98.50 303 ILE A CA 1
ATOM 2380 C C . ILE A 1 303 ? 0.993 -1.640 -18.533 1.00 98.50 303 ILE A C 1
ATOM 2382 O O . ILE A 1 303 ? 1.372 -0.657 -17.903 1.00 98.50 303 ILE A O 1
ATOM 2386 N N . ALA A 1 304 ? -0.196 -1.676 -19.131 1.00 98.69 304 ALA A N 1
ATOM 2387 C CA . ALA A 1 304 ? -1.110 -0.540 -19.095 1.00 98.69 304 ALA A CA 1
ATOM 2388 C C . ALA A 1 304 ? -2.587 -0.949 -19.099 1.00 98.69 304 ALA A C 1
ATOM 2390 O O . ALA A 1 304 ? -2.946 -2.017 -19.603 1.00 98.69 304 ALA A O 1
ATOM 2391 N N . GLY A 1 305 ? -3.442 -0.075 -18.564 1.00 98.44 305 GLY A N 1
ATOM 2392 C CA . GLY A 1 305 ? -4.902 -0.171 -18.648 1.00 98.44 305 GLY A CA 1
ATOM 2393 C C . GLY A 1 305 ? -5.603 -0.586 -17.353 1.00 98.44 305 GLY A C 1
ATOM 2394 O O . GLY A 1 305 ? -4.980 -0.812 -16.313 1.00 98.44 305 GLY A O 1
ATOM 2395 N N . VAL A 1 306 ? -6.932 -0.683 -17.433 1.00 98.06 306 VAL A N 1
ATOM 2396 C CA . VAL A 1 306 ? -7.825 -1.073 -16.332 1.00 98.06 306 VAL A CA 1
ATOM 2397 C C . VAL A 1 306 ? -8.801 -2.145 -16.848 1.00 98.06 306 VAL A C 1
ATOM 2399 O O . VAL A 1 306 ? -9.771 -1.800 -17.521 1.00 98.06 306 VAL A O 1
ATOM 2402 N N . PRO A 1 307 ? -8.559 -3.446 -16.585 1.00 97.69 307 PRO A N 1
ATOM 2403 C CA . PRO A 1 307 ? -7.386 -4.010 -15.909 1.00 97.69 307 PRO A CA 1
ATOM 2404 C C . PRO A 1 307 ? -6.118 -3.945 -16.775 1.00 97.69 307 PRO A C 1
ATOM 2406 O O . PRO A 1 307 ? -6.195 -3.993 -18.006 1.00 97.69 307 PRO A O 1
ATOM 2409 N N . ALA A 1 308 ? -4.949 -3.891 -16.131 1.00 98.50 308 ALA A N 1
ATOM 2410 C CA . ALA A 1 308 ? -3.672 -3.807 -16.830 1.00 98.50 308 ALA A CA 1
ATOM 2411 C C . ALA A 1 308 ? -3.379 -5.057 -17.682 1.00 98.50 308 ALA A C 1
ATOM 2413 O O . ALA A 1 308 ? -3.635 -6.202 -17.284 1.00 98.50 308 ALA A O 1
ATOM 2414 N N . LYS A 1 309 ? -2.799 -4.832 -18.863 1.00 98.31 309 LYS A N 1
ATOM 2415 C CA . LYS A 1 309 ? -2.327 -5.858 -19.803 1.00 98.31 309 LYS A CA 1
ATOM 2416 C C . LYS A 1 309 ? -0.934 -5.489 -20.306 1.00 98.31 309 LYS A C 1
ATOM 2418 O O . LYS A 1 309 ? -0.586 -4.313 -20.330 1.00 98.31 309 LYS A O 1
ATOM 2423 N N . VAL A 1 310 ? -0.160 -6.487 -20.730 1.00 98.44 310 VAL A N 1
ATOM 2424 C CA . VAL A 1 310 ? 1.086 -6.240 -21.469 1.00 98.44 310 VAL A CA 1
ATOM 2425 C C . VAL A 1 310 ? 0.720 -5.630 -22.820 1.00 98.44 310 VAL A C 1
ATOM 2427 O O . VAL A 1 310 ? -0.031 -6.244 -23.576 1.00 98.44 310 VAL A O 1
ATOM 2430 N N . ILE A 1 311 ? 1.234 -4.436 -23.109 1.00 98.31 311 ILE A N 1
ATOM 2431 C CA . ILE A 1 311 ? 1.039 -3.749 -24.397 1.00 98.31 311 ILE A CA 1
ATOM 2432 C C . ILE A 1 311 ? 2.311 -3.730 -25.247 1.00 98.31 311 ILE A C 1
ATOM 2434 O O . ILE A 1 311 ? 2.245 -3.514 -26.453 1.00 98.31 311 ILE A O 1
ATOM 2438 N N . ARG A 1 312 ? 3.471 -3.983 -24.631 1.00 98.25 312 ARG A N 1
ATOM 2439 C CA . ARG A 1 312 ? 4.759 -4.099 -25.315 1.00 98.25 312 ARG A CA 1
ATOM 2440 C C . ARG A 1 312 ? 5.693 -4.996 -24.504 1.00 98.25 312 ARG A C 1
ATOM 2442 O O . ARG A 1 312 ? 5.770 -4.847 -23.289 1.00 98.25 312 ARG A O 1
ATOM 2449 N N . LYS A 1 313 ? 6.382 -5.913 -25.178 1.00 97.44 313 LYS A N 1
ATOM 2450 C CA . LYS A 1 313 ? 7.480 -6.729 -24.632 1.00 97.44 313 LYS A CA 1
ATOM 2451 C C . LYS A 1 313 ? 8.829 -6.205 -25.120 1.00 97.44 313 LYS A C 1
ATOM 2453 O O . LYS A 1 313 ? 8.843 -5.394 -26.051 1.00 97.44 313 LYS A O 1
ATOM 2458 N N . ASP A 1 314 ? 9.906 -6.696 -24.521 1.00 95.44 314 ASP A N 1
ATOM 2459 C CA . ASP A 1 314 ? 11.298 -6.436 -24.896 1.00 95.44 314 ASP A CA 1
ATOM 2460 C C . ASP A 1 314 ? 11.628 -4.940 -24.870 1.00 95.44 314 ASP A C 1
ATOM 2462 O O . ASP A 1 314 ? 12.105 -4.356 -25.844 1.00 95.44 314 ASP A O 1
ATOM 2466 N N . VAL A 1 315 ? 11.287 -4.302 -23.749 1.00 94.06 315 VAL A N 1
ATOM 2467 C CA . VAL A 1 315 ? 11.560 -2.887 -23.492 1.00 94.06 315 VAL A CA 1
ATOM 2468 C C . VAL A 1 315 ? 12.439 -2.698 -22.272 1.00 94.06 315 VAL A C 1
ATOM 2470 O O . VAL A 1 315 ? 12.519 -3.533 -21.372 1.00 94.06 315 VAL A O 1
ATOM 2473 N N . PHE A 1 316 ? 13.046 -1.526 -22.224 1.00 90.56 316 PHE A N 1
ATOM 2474 C CA . PHE A 1 316 ? 13.806 -1.022 -21.101 1.00 90.56 316 PHE A CA 1
ATOM 2475 C C . PHE A 1 316 ? 13.609 0.496 -21.040 1.00 90.56 316 PHE A C 1
ATOM 2477 O O . PHE A 1 316 ? 13.214 1.116 -22.029 1.00 90.56 316 PHE A O 1
ATOM 2484 N N . TRP A 1 317 ? 13.836 1.091 -19.874 1.00 92.94 317 TRP A N 1
ATOM 2485 C CA . TRP A 1 317 ? 13.692 2.530 -19.655 1.00 92.94 317 TRP A CA 1
ATOM 2486 C C . TRP A 1 317 ? 14.947 3.105 -18.996 1.00 92.94 317 TRP A C 1
ATOM 2488 O O . TRP A 1 317 ? 15.718 2.367 -18.390 1.00 92.94 317 TRP A O 1
ATOM 2498 N N . GLU A 1 318 ? 15.156 4.415 -19.104 1.00 90.81 318 GLU A N 1
ATOM 2499 C CA . GLU A 1 318 ? 16.279 5.139 -18.494 1.00 90.81 318 GLU A CA 1
ATOM 2500 C C . GLU A 1 318 ? 15.780 6.322 -17.662 1.00 90.81 318 GLU A C 1
ATOM 2502 O O . GLU A 1 318 ? 14.680 6.832 -17.876 1.00 90.81 318 GLU A O 1
ATOM 2507 N N . ARG A 1 319 ? 16.597 6.772 -16.702 1.00 91.50 319 ARG A N 1
ATOM 2508 C CA . ARG A 1 319 ? 16.247 7.881 -15.792 1.00 91.50 319 ARG A CA 1
ATOM 2509 C C . ARG A 1 319 ? 16.479 9.276 -16.369 1.00 91.50 319 ARG A C 1
ATOM 2511 O O . ARG A 1 319 ? 16.049 10.249 -15.748 1.00 91.50 319 ARG A O 1
ATOM 2518 N N . ASN A 1 320 ? 17.188 9.391 -17.492 1.00 89.50 320 ASN A N 1
ATOM 2519 C CA . ASN A 1 320 ? 17.559 10.683 -18.067 1.00 89.50 320 ASN A CA 1
ATOM 2520 C C . ASN A 1 320 ? 16.314 11.552 -18.267 1.00 89.50 320 ASN A C 1
ATOM 2522 O O . ASN A 1 320 ? 15.347 11.147 -18.912 1.00 89.50 320 ASN A O 1
ATOM 2526 N N . ASN A 1 321 ? 16.328 12.747 -17.680 1.00 88.31 321 ASN A N 1
ATOM 2527 C CA . ASN A 1 321 ? 15.210 13.663 -17.801 1.00 88.31 321 ASN A CA 1
ATOM 2528 C C . ASN A 1 321 ? 15.301 14.391 -19.144 1.00 88.31 321 ASN A C 1
ATOM 2530 O O . ASN A 1 321 ? 16.129 15.285 -19.317 1.00 88.31 321 ASN A O 1
ATOM 2534 N N . VAL A 1 322 ? 14.402 14.023 -20.053 1.00 89.81 322 VAL A N 1
ATOM 2535 C CA . VAL A 1 322 ? 14.321 14.564 -21.416 1.00 89.81 322 VAL A CA 1
ATOM 2536 C C . VAL A 1 322 ? 13.990 16.059 -21.482 1.00 89.81 322 VAL A C 1
ATOM 2538 O O . VAL A 1 322 ? 14.046 16.647 -22.552 1.00 89.81 322 VAL A O 1
ATOM 2541 N N . LEU A 1 323 ? 13.677 16.711 -20.353 1.00 89.44 323 LEU A N 1
ATOM 2542 C CA . LEU A 1 323 ? 13.581 18.175 -20.282 1.00 89.44 323 LEU A CA 1
ATOM 2543 C C . LEU A 1 323 ? 14.942 18.876 -20.418 1.00 89.44 323 LEU A C 1
ATOM 2545 O O . LEU A 1 323 ? 14.973 20.078 -20.670 1.00 89.44 323 LEU A O 1
ATOM 2549 N N . TYR A 1 324 ? 16.048 18.158 -20.206 1.00 89.44 324 TYR A N 1
ATOM 2550 C CA . TYR A 1 324 ? 17.407 18.713 -20.197 1.00 89.44 324 TYR A CA 1
ATOM 2551 C C . TYR A 1 324 ? 18.326 18.090 -21.253 1.00 89.44 324 TYR A C 1
ATOM 2553 O O . TYR A 1 324 ? 19.533 18.323 -21.217 1.00 89.44 324 TYR A O 1
ATOM 2561 N N . THR A 1 325 ? 17.790 17.271 -22.156 1.00 86.88 325 THR A N 1
ATOM 2562 C CA . THR A 1 325 ? 18.568 16.579 -23.188 1.00 86.88 325 THR A CA 1
ATOM 2563 C C . THR A 1 325 ? 17.961 16.828 -24.561 1.00 86.88 325 THR A C 1
ATOM 2565 O O . THR A 1 325 ? 16.757 17.053 -24.674 1.00 86.88 325 THR A O 1
ATOM 2568 N N . ASP A 1 326 ? 18.785 16.743 -25.604 1.00 87.69 326 ASP A N 1
ATOM 2569 C CA . ASP A 1 326 ? 18.296 16.637 -26.980 1.00 87.69 326 ASP A CA 1
ATOM 2570 C C . ASP A 1 326 ? 17.622 15.276 -27.231 1.00 87.69 326 ASP A C 1
ATOM 2572 O O . ASP A 1 326 ? 17.601 14.394 -26.362 1.00 87.69 326 ASP A O 1
ATOM 2576 N N . ILE A 1 327 ? 17.037 15.126 -28.423 1.00 85.81 327 ILE A N 1
ATOM 2577 C CA . ILE A 1 327 ? 16.425 13.878 -28.887 1.00 85.81 327 ILE A CA 1
ATOM 2578 C C . ILE A 1 327 ? 17.463 12.749 -28.819 1.00 85.81 327 ILE A C 1
ATOM 2580 O O . ILE A 1 327 ? 18.552 12.857 -29.375 1.00 85.81 327 ILE A O 1
ATOM 2584 N N . ASP A 1 328 ? 17.105 11.658 -28.142 1.00 83.06 328 ASP A N 1
ATOM 2585 C CA . ASP A 1 328 ? 17.902 10.434 -28.108 1.00 83.06 328 ASP A CA 1
ATOM 2586 C C . ASP A 1 328 ? 17.633 9.629 -29.390 1.00 83.06 328 ASP A C 1
ATOM 2588 O O . ASP A 1 328 ? 16.553 9.059 -29.559 1.00 83.06 328 ASP A O 1
ATOM 2592 N N . GLU A 1 329 ? 18.598 9.612 -30.312 1.00 84.88 329 GLU A N 1
ATOM 2593 C CA . GLU A 1 329 ? 18.536 8.820 -31.552 1.00 84.88 329 GLU A CA 1
ATOM 2594 C C . GLU A 1 329 ? 18.847 7.327 -31.325 1.00 84.88 329 GLU A C 1
ATOM 2596 O O . GLU A 1 329 ? 18.837 6.531 -32.266 1.00 84.88 329 GLU A O 1
ATOM 2601 N N . GLY A 1 330 ? 19.070 6.927 -30.069 1.00 78.81 330 GLY A N 1
ATOM 2602 C CA . GLY A 1 330 ? 19.444 5.582 -29.668 1.00 78.81 330 GLY A CA 1
ATOM 2603 C C . GLY A 1 330 ? 20.931 5.469 -29.341 1.00 78.81 330 GLY A C 1
ATOM 2604 O O . GLY A 1 330 ? 21.772 6.239 -29.803 1.00 78.81 330 GLY A O 1
ATOM 2605 N N . LYS A 1 331 ? 21.254 4.464 -28.527 1.00 75.94 331 LYS A N 1
ATOM 2606 C CA . LYS A 1 331 ? 22.620 4.100 -28.135 1.00 75.94 331 LYS A CA 1
ATOM 2607 C C . LYS A 1 331 ? 22.814 2.607 -28.336 1.00 75.94 331 LYS A C 1
ATOM 2609 O O . LYS A 1 331 ? 21.833 1.858 -28.325 1.00 75.94 331 LYS A O 1
ATOM 2614 N N . ASP A 1 332 ? 24.061 2.173 -28.478 1.00 79.50 332 ASP A N 1
ATOM 2615 C CA . ASP A 1 332 ? 24.370 0.752 -28.353 1.00 79.50 332 ASP A CA 1
ATOM 2616 C C . ASP A 1 332 ? 23.942 0.281 -26.951 1.00 79.50 332 ASP A C 1
ATOM 2618 O O . ASP A 1 332 ? 24.219 0.943 -25.947 1.00 79.50 332 ASP A O 1
ATOM 2622 N N . LEU A 1 333 ? 23.247 -0.857 -26.869 1.00 78.81 333 LEU A N 1
ATOM 2623 C CA . LEU A 1 333 ? 22.841 -1.447 -25.592 1.00 78.81 333 LEU A CA 1
ATOM 2624 C C . LEU A 1 333 ? 24.055 -1.721 -24.695 1.00 78.81 333 LEU A C 1
ATOM 2626 O O . LEU A 1 333 ? 23.929 -1.635 -23.477 1.00 78.81 333 LEU A O 1
ATOM 2630 N N . ALA A 1 334 ? 25.225 -2.005 -25.277 1.00 77.75 334 ALA A N 1
ATOM 2631 C CA . ALA A 1 334 ? 26.472 -2.198 -24.539 1.00 77.75 334 ALA A CA 1
ATOM 2632 C C . ALA A 1 334 ? 26.985 -0.916 -23.854 1.00 77.75 334 ALA A C 1
ATOM 2634 O O . ALA A 1 334 ? 27.743 -0.998 -22.889 1.00 77.75 334 ALA A O 1
ATOM 2635 N N . GLU A 1 335 ? 26.564 0.256 -24.330 1.00 75.19 335 GLU A N 1
ATOM 2636 C CA . GLU A 1 335 ? 26.928 1.567 -23.782 1.00 75.19 335 GLU A CA 1
ATOM 2637 C C . GLU A 1 335 ? 25.882 2.102 -22.790 1.00 75.19 335 GLU A C 1
ATOM 2639 O O . GLU A 1 335 ? 26.092 3.143 -22.160 1.00 75.19 335 GLU A O 1
ATOM 2644 N N . MET A 1 336 ? 24.744 1.415 -22.642 1.00 76.44 336 MET A N 1
ATOM 2645 C CA . MET A 1 336 ? 23.695 1.825 -21.714 1.00 76.44 336 MET A CA 1
ATOM 2646 C C . MET A 1 336 ? 24.083 1.534 -20.269 1.00 76.44 336 MET A C 1
ATOM 2648 O O . MET A 1 336 ? 24.675 0.506 -19.931 1.00 76.44 336 MET A O 1
ATOM 2652 N N . ASN A 1 337 ? 23.683 2.432 -19.374 1.00 67.38 337 ASN A N 1
ATOM 2653 C CA . ASN A 1 337 ? 23.834 2.168 -17.957 1.00 67.38 337 ASN A CA 1
ATOM 2654 C C . ASN A 1 337 ? 22.852 1.049 -17.581 1.00 67.38 337 ASN A C 1
ATOM 2656 O O . ASN A 1 337 ? 21.697 1.048 -17.993 1.00 67.38 337 ASN A O 1
ATOM 2660 N N . HIS A 1 338 ? 23.291 0.099 -16.756 1.00 76.56 338 HIS A N 1
ATOM 2661 C CA . HIS A 1 338 ? 22.437 -0.985 -16.251 1.00 76.56 338 HIS A CA 1
ATOM 2662 C C . HIS A 1 338 ? 22.019 -2.050 -17.282 1.00 76.56 338 HIS A C 1
ATOM 2664 O O . HIS A 1 338 ? 20.923 -2.610 -17.178 1.00 76.56 338 HIS A O 1
ATOM 2670 N N . VAL A 1 339 ? 22.928 -2.402 -18.201 1.00 75.69 339 VAL A N 1
ATOM 2671 C CA . VAL A 1 339 ? 22.797 -3.534 -19.147 1.00 75.69 339 VAL A CA 1
ATOM 2672 C C . VAL A 1 339 ? 22.271 -4.817 -18.489 1.00 75.69 339 VAL A C 1
ATOM 2674 O O . VAL A 1 339 ? 21.542 -5.574 -19.115 1.00 75.69 339 VAL A O 1
ATOM 2677 N N . THR A 1 340 ? 22.548 -5.039 -17.200 1.00 81.69 340 THR A N 1
ATOM 2678 C CA . THR A 1 340 ? 22.051 -6.186 -16.420 1.00 81.69 340 THR A CA 1
ATOM 2679 C C . THR A 1 340 ? 20.525 -6.353 -16.438 1.00 81.69 340 THR A C 1
ATOM 2681 O O . THR A 1 340 ? 20.042 -7.477 -16.308 1.00 81.69 340 THR A O 1
ATOM 2684 N N . TYR A 1 341 ? 19.755 -5.272 -16.616 1.00 83.25 341 TYR A N 1
ATOM 2685 C CA . TYR A 1 341 ? 18.292 -5.346 -16.733 1.00 83.25 341 TYR A CA 1
ATOM 2686 C C . TYR A 1 341 ? 17.796 -5.296 -18.182 1.00 83.25 341 TYR A C 1
ATOM 2688 O O . TYR A 1 341 ? 16.591 -5.216 -18.399 1.00 83.25 341 TYR A O 1
ATOM 2696 N N . ILE A 1 342 ? 18.687 -5.325 -19.174 1.00 84.12 342 ILE A N 1
ATOM 2697 C CA . ILE A 1 342 ? 18.346 -5.376 -20.598 1.00 84.12 342 ILE A CA 1
ATOM 2698 C C . ILE A 1 342 ? 18.357 -6.844 -21.021 1.00 84.12 342 ILE A C 1
ATOM 2700 O O . ILE A 1 342 ? 19.336 -7.352 -21.557 1.00 84.12 342 ILE A O 1
ATOM 2704 N N . ASN A 1 343 ? 17.252 -7.536 -20.753 1.00 84.12 343 ASN A N 1
ATOM 2705 C CA . ASN A 1 343 ? 17.070 -8.932 -21.137 1.00 84.12 343 ASN A CA 1
ATOM 2706 C C . ASN A 1 343 ? 15.804 -9.078 -21.981 1.00 84.12 343 ASN A C 1
ATOM 2708 O O . ASN A 1 343 ? 14.877 -8.270 -21.878 1.00 84.12 343 ASN A O 1
ATOM 2712 N N . SER A 1 344 ? 15.747 -10.135 -22.792 1.00 89.12 344 SER A N 1
ATOM 2713 C CA . SER A 1 344 ? 14.497 -10.547 -23.432 1.00 89.12 344 SER A CA 1
ATOM 2714 C C . SER A 1 344 ? 13.415 -10.781 -22.376 1.00 89.12 344 SER A C 1
ATOM 2716 O O . SER A 1 344 ? 13.704 -11.209 -21.254 1.00 89.12 344 SER A O 1
ATOM 2718 N N . THR A 1 345 ? 12.164 -10.491 -22.725 1.00 92.69 345 THR A N 1
ATOM 2719 C CA . THR A 1 345 ? 11.035 -10.726 -21.826 1.00 92.69 345 THR A CA 1
ATOM 2720 C C . THR A 1 345 ? 10.874 -12.225 -21.542 1.00 92.69 345 THR A C 1
ATOM 2722 O O . THR A 1 345 ? 10.704 -13.032 -22.454 1.00 92.69 345 THR A O 1
ATOM 2725 N N . VAL A 1 346 ? 10.851 -12.570 -20.259 1.00 90.94 346 VAL A N 1
ATOM 2726 C CA . VAL A 1 346 ? 10.635 -13.892 -19.674 1.00 90.94 346 VAL A CA 1
ATOM 2727 C C . VAL A 1 346 ? 9.469 -13.795 -18.686 1.00 90.94 346 VAL A C 1
ATOM 2729 O O . VAL A 1 346 ? 9.360 -12.852 -17.896 1.00 90.94 346 VAL A O 1
ATOM 2732 N N . ASP A 1 347 ? 8.553 -14.755 -18.760 1.00 86.12 347 ASP A N 1
ATOM 2733 C CA . ASP A 1 347 ? 7.454 -14.837 -17.802 1.00 86.12 347 ASP A CA 1
ATOM 2734 C C . ASP A 1 347 ? 7.990 -15.183 -16.404 1.00 86.12 347 ASP A C 1
ATOM 2736 O O . ASP A 1 347 ? 8.969 -15.908 -16.261 1.00 86.12 347 ASP A O 1
ATOM 2740 N N . LEU A 1 348 ? 7.385 -14.603 -15.365 1.00 77.00 348 LEU A N 1
ATOM 2741 C CA . LEU A 1 348 ? 7.742 -14.935 -13.986 1.00 77.00 348 LEU A CA 1
ATOM 2742 C C . LEU A 1 348 ? 7.178 -16.319 -13.642 1.00 77.00 348 LEU A C 1
ATOM 2744 O O . LEU A 1 348 ? 5.984 -16.541 -13.866 1.00 77.00 348 LEU A O 1
ATOM 2748 N N . ASP A 1 349 ? 8.016 -17.184 -13.067 1.00 57.53 349 ASP A N 1
ATOM 2749 C CA . ASP A 1 349 ? 7.615 -18.489 -12.520 1.00 57.53 349 ASP A CA 1
ATOM 2750 C C . ASP A 1 349 ? 6.650 -18.376 -11.317 1.00 57.53 349 ASP A C 1
ATOM 2752 O O . ASP A 1 349 ? 6.779 -17.438 -10.479 1.00 57.53 349 ASP A O 1
#

Nearest PDB structures (foldseek):
  3jqy-assembly1_A  TM=8.593E-01  e=3.359E-13  Escherichia coli
  2wlc-assembly1_A  TM=8.675E-01  e=2.755E-12  Neisseria meningitidis serogroup Y
  3jqy-assembly1_C  TM=8.126E-01  e=9.376E-13  Escherichia coli
  4mzu-assembly1_E  TM=5.752E-01  e=2.933E-03  Shewanella denitrificans OS217
  4mzu-assembly1_B  TM=4.210E-01  e=2.389E-03  Shewanella denitrificans OS217